Protein AF-A0A955WV23-F1 (afdb_monomer)

Mean predicted aligned error: 14.33 Å

Secondary structure (DSSP, 8-state):
-EEEEE----TTT-HHHHHTHHHH--EEEEEEEEE-TTT--EEEEEEEEB--SSS-S--HHHHHHH---HHHHHHHPBPHHHHHHHHHHHH--GGG--EEESSHHHHHHHHHHHHHTTPPPP-PPEEEHHHHHHHHHHHHHS------HHHHHHHTTPPPPSSTT-HHHHHHHHHHHHHHHS-GGG--HHHHHHHHHHHTT---HHHHHHHTTS-THHHHHHHHHHHHHHHTT--B--TTS---B--HHHHHHHHTTT-----

Foldseek 3Di:
DKFFQWAADDCVQPVVCNVVVLPQIDTQKIWDFDADPPQLDTDDIDIAGAQDDSCRDGDPVSCVQQVQDSVNCVVGHDHPVVSLVVVDVVVDQLVVDADEDQACSRLVNSQVVCVVVVHDRRPHDYHHLQVLLQVLCCVPPVDHDNDDLCVSCVSVVHDQFPGHNHTNRSNVSSSVSCSVSLPCVSHDPVSVVVVVVVVVPDDDPVVVVVVVVDDPPVVVVVVVVVVVVVVVVQFDADDDDDDTDGDPVRVVVVVVVPDDDDD

Radius of gyration: 24.29 Å; Cα contacts (8 Å, |Δi|>4): 330; chains: 1; bounding box: 73×39×58 Å

Solvent-accessible surface area (backbone atoms only — not comparable to full-atom values): 15307 Å² total; per-residue (Å²): 56,37,28,60,35,50,54,43,58,46,59,91,83,36,49,72,56,30,76,39,40,92,78,69,45,37,62,36,27,43,5,30,38,43,55,41,91,87,77,66,43,82,74,49,77,46,76,43,45,19,36,43,78,93,63,65,71,68,40,71,60,33,28,67,59,38,67,54,43,65,69,53,35,71,74,64,25,38,52,55,72,56,51,50,52,52,50,47,64,67,72,45,68,46,91,79,47,70,44,32,23,58,50,68,58,51,61,52,54,52,39,50,56,32,48,76,71,71,43,80,61,72,76,46,57,85,39,46,46,45,59,52,44,32,52,43,42,26,70,78,67,71,48,82,60,90,61,54,72,70,54,45,33,53,75,69,73,41,80,81,51,96,44,68,58,30,24,47,40,44,20,52,43,48,50,59,51,43,64,67,49,65,35,73,97,71,35,52,79,68,52,48,50,52,55,54,54,64,66,69,68,69,77,63,78,75,55,55,65,65,53,70,76,69,59,77,66,62,59,60,52,56,58,51,56,57,52,52,58,60,72,65,68,52,69,61,81,67,94,89,63,97,58,88,53,71,48,74,69,51,49,54,55,32,59,78,66,75,59,90,78,85,132

Nearest PDB structures (foldseek):
  2xri-assembly1_A  TM=7.956E-01  e=1.418E-10  Homo sapiens
  4qoz-assembly1_B  TM=8.201E-01  e=2.970E-09  Homo sapiens
  4qoz-assembly2_E  TM=8.107E-01  e=2.077E-09  Homo sapiens
  1zbh-assembly1_D  TM=8.025E-01  e=3.770E-09  Homo sapiens
  1zbh-assembly1_C  TM=7.985E-01  e=8.689E-09  Homo sapiens

Sequence (263 aa):
MCDLEATCWRADEHPELAARQRDEAEIIEIGAVRLDPHTLTEVDRFERLVRPVRHPTLSAFCTQLTGISQALVDAEGVPFAQAYAELMAWMGPTQAVDLAAWGIFDHRQLERQAAELGAEAPGWTPHNIKVHCSDWLRWTTGKSARFGQAQALQALGLPPGERPHRALSDALDVVRVLRIVWDPARASAQGQAVLRRCAALDPEPVNRARMAEVDDKARGWFERAVKELRRCRAVQVSTGKAHVRLNDRGRAALALMDLELDR

pLDDT: mean 73.38, std 23.83, range [31.27, 98.75]

Structure (mmCIF, N/CA/C/O backbone):
data_AF-A0A955WV23-F1
#
_entry.id   AF-A0A955WV23-F1
#
loop_
_atom_site.group_PDB
_atom_site.id
_atom_site.type_symbol
_atom_site.label_atom_id
_atom_site.label_alt_id
_atom_site.label_comp_id
_atom_site.label_asym_id
_atom_site.label_entity_id
_atom_site.label_seq_id
_atom_site.pdbx_PDB_ins_code
_atom_site.Cartn_x
_atom_site.Cartn_y
_atom_site.Cartn_z
_atom_site.occupancy
_atom_site.B_iso_or_equiv
_atom_site.auth_seq_id
_atom_site.auth_comp_id
_atom_site.auth_asym_id
_atom_site.auth_atom_id
_atom_site.pdbx_PDB_model_num
ATOM 1 N N . MET A 1 1 ? 2.099 -2.941 -7.943 1.00 90.75 1 MET A N 1
ATOM 2 C CA . MET A 1 1 ? 2.251 -1.876 -6.927 1.00 90.75 1 MET A CA 1
ATOM 3 C C . MET A 1 1 ? 1.021 -1.907 -6.047 1.00 90.75 1 MET A C 1
ATOM 5 O O . MET A 1 1 ? -0.063 -1.993 -6.603 1.00 90.75 1 MET A O 1
ATOM 9 N N . CYS A 1 2 ? 1.181 -1.886 -4.734 1.00 94.25 2 CYS A N 1
ATOM 10 C CA . CYS A 1 2 ? 0.111 -1.919 -3.752 1.00 94.25 2 CYS A CA 1
ATOM 11 C C . CYS A 1 2 ? 0.420 -0.897 -2.664 1.00 94.25 2 CYS A C 1
ATOM 13 O O . CYS A 1 2 ? 1.581 -0.720 -2.295 1.00 94.25 2 CYS A O 1
ATOM 15 N N . ASP A 1 3 ? -0.629 -0.280 -2.159 1.00 97.19 3 ASP A N 1
ATOM 16 C CA . ASP A 1 3 ? -0.617 0.604 -1.009 1.00 97.19 3 ASP A CA 1
ATOM 17 C C . ASP A 1 3 ? -1.897 0.340 -0.208 1.00 97.19 3 ASP A C 1
ATOM 19 O O . ASP A 1 3 ? -2.904 -0.109 -0.776 1.00 97.19 3 ASP A O 1
ATOM 23 N N . LEU A 1 4 ? -1.836 0.513 1.107 1.00 97.56 4 LEU A N 1
ATOM 24 C CA . LEU A 1 4 ? -2.948 0.245 2.007 1.00 97.56 4 LEU A CA 1
ATOM 25 C C . LEU A 1 4 ? -3.190 1.448 2.904 1.00 97.56 4 LEU A C 1
ATOM 27 O O . LEU A 1 4 ? -2.276 1.913 3.583 1.00 97.56 4 LEU A O 1
ATOM 31 N N . GLU A 1 5 ? -4.458 1.818 3.047 1.00 98.19 5 GLU A N 1
ATOM 32 C CA . GLU A 1 5 ? -4.872 2.606 4.202 1.00 98.19 5 GLU A CA 1
ATOM 33 C C . GLU A 1 5 ? -5.357 1.675 5.305 1.00 98.19 5 GLU A C 1
ATOM 35 O O . GLU A 1 5 ? -5.999 0.647 5.059 1.00 98.19 5 GLU A O 1
ATOM 40 N N . ALA A 1 6 ? -5.062 2.045 6.548 1.00 98.19 6 ALA A N 1
ATOM 41 C CA . ALA A 1 6 ? -5.456 1.285 7.723 1.00 98.19 6 ALA A CA 1
ATOM 42 C C . ALA A 1 6 ? -5.995 2.201 8.826 1.00 98.19 6 ALA A C 1
ATOM 44 O O . ALA A 1 6 ? -5.648 3.384 8.894 1.00 98.19 6 ALA A O 1
ATOM 45 N N . THR A 1 7 ? -6.808 1.644 9.727 1.00 98.31 7 THR A N 1
ATOM 46 C CA . THR A 1 7 ? -7.221 2.343 10.945 1.00 98.31 7 THR A CA 1
ATOM 47 C C . THR A 1 7 ? -5.989 2.852 11.682 1.00 98.31 7 THR A C 1
ATOM 49 O O . THR A 1 7 ? -4.997 2.136 11.853 1.00 98.31 7 THR A O 1
ATOM 52 N N . CYS A 1 8 ? -6.024 4.114 12.103 1.00 97.75 8 CYS A N 1
ATOM 53 C CA . CYS A 1 8 ? -4.893 4.730 12.776 1.00 97.75 8 CYS A CA 1
ATOM 54 C C . CYS A 1 8 ? -5.306 5.710 13.863 1.00 97.75 8 CYS A C 1
ATOM 56 O O . CYS A 1 8 ? -6.413 6.247 13.868 1.00 97.75 8 CYS A O 1
ATOM 58 N N . TRP A 1 9 ? -4.408 5.919 14.817 1.00 98.06 9 TRP A N 1
ATOM 59 C CA . TRP A 1 9 ? -4.658 6.706 16.012 1.00 98.06 9 TRP A CA 1
ATOM 60 C C . TRP A 1 9 ? -3.443 7.555 16.350 1.00 98.06 9 TRP A C 1
ATOM 62 O O . TRP A 1 9 ? -2.298 7.119 16.211 1.00 98.06 9 TRP A O 1
ATOM 72 N N . ARG A 1 10 ? -3.688 8.762 16.860 1.00 96.12 10 ARG A N 1
ATOM 73 C CA . ARG A 1 10 ? -2.639 9.568 17.483 1.00 96.12 10 ARG A CA 1
ATOM 74 C C . ARG A 1 10 ? -2.630 9.384 18.989 1.00 96.12 10 ARG A C 1
ATOM 76 O O . ARG A 1 10 ? -3.669 9.161 19.604 1.00 96.12 10 ARG A O 1
ATOM 83 N N . ALA A 1 11 ? -1.450 9.528 19.584 1.00 96.06 11 ALA A N 1
ATOM 84 C CA . ALA A 1 11 ? -1.255 9.343 21.018 1.00 96.06 11 ALA A CA 1
ATOM 85 C C . ALA A 1 11 ? -2.003 10.374 21.882 1.00 96.06 11 ALA A C 1
ATOM 87 O O . ALA A 1 11 ? -2.337 10.070 23.021 1.00 96.06 11 ALA A O 1
ATOM 88 N N . ASP A 1 12 ? -2.269 11.570 21.353 1.00 95.31 12 ASP A N 1
ATOM 89 C CA . ASP A 1 12 ? -3.048 12.612 22.027 1.00 95.31 12 ASP A CA 1
ATOM 90 C C . ASP A 1 12 ? -4.566 12.375 21.972 1.00 95.31 12 ASP A C 1
ATOM 92 O O . ASP A 1 12 ? -5.279 12.881 22.834 1.00 95.31 12 ASP A O 1
ATOM 96 N N . GLU A 1 13 ? -5.058 11.580 2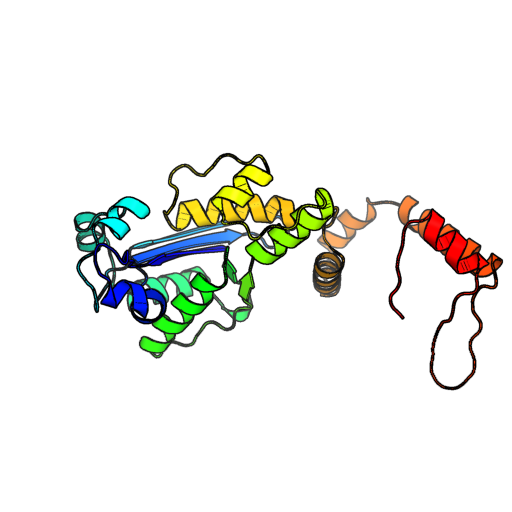1.017 1.00 91.69 13 GLU A N 1
ATOM 97 C CA . GLU A 1 13 ? -6.477 11.202 20.910 1.00 91.69 13 GLU A CA 1
ATOM 98 C C . GLU A 1 13 ? -6.761 9.848 21.584 1.00 91.69 13 GLU A C 1
ATOM 100 O O . GLU A 1 13 ? -7.719 9.708 22.342 1.00 91.69 13 GLU A O 1
ATOM 105 N N . HIS A 1 14 ? -5.914 8.845 21.327 1.00 95.06 14 HIS A N 1
ATOM 106 C CA . HIS A 1 14 ? -6.080 7.465 21.790 1.00 95.06 14 HIS A CA 1
ATOM 107 C C . HIS A 1 14 ? -4.717 6.837 22.153 1.00 95.06 14 HIS A C 1
ATOM 109 O O . HIS A 1 14 ? -4.152 6.077 21.360 1.00 95.06 14 HIS A O 1
ATOM 115 N N . PRO A 1 15 ? -4.161 7.118 23.347 1.00 95.38 15 PRO A N 1
ATOM 116 C CA . PRO A 1 15 ? -2.795 6.726 23.713 1.00 95.38 15 PRO A CA 1
ATOM 117 C C . PRO A 1 15 ? -2.554 5.211 23.701 1.00 95.38 15 PRO A C 1
ATOM 119 O O . PRO A 1 15 ? -1.511 4.760 23.227 1.00 95.38 15 PRO A O 1
ATOM 122 N N . GLU A 1 16 ? -3.514 4.414 24.176 1.00 96.06 16 GLU A N 1
ATOM 123 C CA . GLU A 1 16 ? -3.375 2.952 24.249 1.00 96.06 16 GLU A CA 1
ATOM 124 C C . GLU A 1 16 ? -3.360 2.295 22.861 1.00 96.06 16 GLU A C 1
ATOM 126 O O . GLU A 1 16 ? -2.509 1.448 22.582 1.00 96.06 16 GLU A O 1
ATOM 131 N N . LEU A 1 17 ? -4.258 2.723 21.966 1.00 95.75 17 LEU A N 1
ATOM 132 C CA . LEU A 1 17 ? -4.321 2.218 20.592 1.00 95.75 17 LEU A CA 1
ATOM 133 C C . LEU A 1 17 ? -3.131 2.707 19.764 1.00 95.75 17 LEU A C 1
ATOM 135 O O . LEU A 1 17 ? -2.525 1.918 19.044 1.00 95.75 17 LEU A O 1
ATOM 139 N N . ALA A 1 18 ? -2.721 3.969 19.924 1.00 95.50 18 ALA A N 1
ATOM 140 C CA . ALA A 1 18 ? -1.543 4.508 19.247 1.00 95.50 18 ALA A CA 1
ATOM 141 C C . ALA A 1 18 ? -0.253 3.760 19.639 1.00 95.50 18 ALA A C 1
ATOM 143 O O . ALA A 1 18 ? 0.593 3.491 18.784 1.00 95.50 18 ALA A O 1
ATOM 144 N N . ALA A 1 19 ? -0.109 3.355 20.907 1.00 96.38 19 ALA A N 1
ATOM 145 C CA . ALA A 1 19 ? 1.031 2.557 21.366 1.00 96.38 19 ALA A CA 1
ATOM 146 C C . ALA A 1 19 ? 1.074 1.147 20.745 1.00 96.38 19 ALA A C 1
ATOM 148 O O . ALA A 1 19 ? 2.153 0.570 20.597 1.00 96.38 19 ALA A O 1
ATOM 149 N N . ARG A 1 20 ? -0.086 0.606 20.352 1.00 95.12 20 ARG A N 1
ATOM 150 C CA . ARG A 1 20 ? -0.256 -0.736 19.769 1.00 95.12 20 ARG A CA 1
ATOM 151 C C . ARG A 1 20 ? -0.689 -0.689 18.300 1.00 95.12 20 ARG A C 1
ATOM 153 O O . ARG A 1 20 ? -1.156 -1.685 17.759 1.00 95.12 20 ARG A O 1
ATOM 160 N N . GLN A 1 21 ? -0.468 0.444 17.629 1.00 94.00 21 GLN A N 1
ATOM 161 C CA . GLN A 1 21 ? -0.922 0.729 16.263 1.00 94.00 21 GLN A CA 1
ATOM 162 C C . GLN A 1 21 ? -0.591 -0.393 15.271 1.00 94.00 21 GLN A C 1
ATOM 164 O O . GLN A 1 21 ? -1.405 -0.726 14.418 1.00 94.00 21 GLN A O 1
ATOM 169 N N . ARG A 1 22 ? 0.604 -0.988 15.372 1.00 89.75 22 ARG A N 1
ATOM 170 C CA . ARG A 1 22 ? 1.042 -2.059 14.463 1.00 89.75 22 ARG A CA 1
ATOM 171 C C . ARG A 1 22 ? 0.294 -3.371 14.645 1.00 89.75 22 ARG A C 1
ATOM 173 O O . ARG A 1 22 ? 0.280 -4.155 13.707 1.00 89.75 22 ARG A O 1
ATOM 180 N N . ASP A 1 23 ? -0.276 -3.611 15.815 1.00 92.38 23 ASP A N 1
ATOM 181 C CA . ASP A 1 23 ? -0.994 -4.845 16.126 1.00 92.38 23 ASP A CA 1
ATOM 182 C C . ASP A 1 23 ? -2.504 -4.638 15.953 1.00 92.38 23 ASP A C 1
ATOM 184 O O . ASP A 1 23 ? -3.209 -5.529 15.489 1.00 92.38 23 ASP A O 1
ATOM 188 N N . GLU A 1 24 ? -2.988 -3.433 16.267 1.00 95.75 24 GLU A N 1
ATOM 189 C CA . GLU A 1 24 ? -4.413 -3.096 16.273 1.00 95.75 24 GLU A CA 1
ATOM 190 C C . GLU A 1 24 ? -4.949 -2.633 14.911 1.00 95.75 24 GLU A C 1
ATOM 192 O O . GLU A 1 24 ? -6.138 -2.811 14.647 1.00 95.75 24 GLU A O 1
ATOM 197 N N . ALA A 1 25 ? -4.101 -2.083 14.031 1.00 97.12 25 ALA A N 1
ATOM 198 C CA . ALA A 1 25 ? -4.528 -1.554 12.732 1.00 97.12 25 ALA A CA 1
ATOM 199 C C . ALA A 1 25 ? -5.318 -2.578 11.900 1.00 97.12 25 ALA A C 1
ATOM 201 O O . ALA A 1 25 ? -4.946 -3.746 11.806 1.00 97.12 25 ALA A O 1
ATOM 202 N N . GLU A 1 26 ? -6.367 -2.137 11.226 1.00 97.94 26 GLU A N 1
ATOM 203 C CA . GLU A 1 26 ? -7.119 -2.921 10.247 1.00 97.94 26 GLU A CA 1
ATOM 204 C C . GLU A 1 26 ? -7.084 -2.186 8.913 1.00 97.94 26 GLU A C 1
ATOM 206 O O . GLU A 1 26 ? -7.275 -0.977 8.889 1.00 97.94 26 GLU A O 1
ATOM 211 N N . ILE A 1 27 ? -6.841 -2.895 7.812 1.00 98.31 27 ILE A N 1
ATOM 212 C CA . ILE A 1 27 ? -6.951 -2.353 6.455 1.00 98.31 27 ILE A CA 1
ATOM 213 C C . ILE A 1 27 ? -8.363 -1.801 6.270 1.00 98.31 27 ILE A C 1
ATOM 215 O O . ILE A 1 27 ? -9.338 -2.502 6.546 1.00 98.31 27 ILE A O 1
ATOM 219 N N . ILE A 1 28 ? -8.444 -0.561 5.789 1.00 98.69 28 ILE A N 1
ATOM 220 C CA . ILE A 1 28 ? -9.688 0.139 5.447 1.00 98.69 28 ILE A CA 1
ATOM 221 C C . ILE A 1 28 ? -9.756 0.533 3.969 1.00 98.69 28 ILE A C 1
ATOM 223 O O . ILE A 1 28 ? -10.838 0.817 3.463 1.00 98.69 28 ILE A O 1
ATOM 227 N N . GLU A 1 29 ? -8.634 0.493 3.252 1.00 98.75 29 GLU A N 1
ATOM 228 C CA . GLU A 1 29 ? -8.589 0.639 1.799 1.00 98.75 29 GLU A CA 1
ATOM 229 C C . GLU A 1 29 ? -7.430 -0.177 1.223 1.00 98.75 29 GLU A C 1
ATOM 231 O O . GLU A 1 29 ? -6.332 -0.194 1.776 1.00 98.75 29 GLU A O 1
ATOM 236 N N . ILE A 1 30 ? -7.676 -0.848 0.101 1.00 98.38 30 ILE A N 1
ATOM 237 C CA . ILE A 1 30 ? -6.661 -1.520 -0.707 1.00 98.38 30 ILE A CA 1
ATOM 238 C C . ILE A 1 30 ? -6.607 -0.806 -2.047 1.00 98.38 30 ILE A C 1
ATOM 240 O O . ILE A 1 30 ? -7.600 -0.806 -2.774 1.00 98.38 30 ILE A O 1
ATOM 244 N N . GLY A 1 31 ? -5.447 -0.256 -2.392 1.00 98.06 31 GLY A N 1
ATOM 245 C CA . GLY A 1 31 ? -5.177 0.333 -3.695 1.00 98.06 31 GLY A CA 1
ATOM 246 C C . GLY A 1 31 ? -4.041 -0.405 -4.380 1.00 98.06 31 GLY A C 1
ATOM 247 O O . GLY A 1 31 ? -2.951 -0.539 -3.829 1.00 98.06 31 GLY A O 1
ATOM 248 N N . ALA A 1 32 ? -4.271 -0.888 -5.596 1.00 96.38 32 ALA A N 1
ATOM 249 C CA . ALA A 1 32 ? -3.242 -1.578 -6.355 1.00 96.38 32 ALA A CA 1
ATOM 250 C C . ALA A 1 32 ? -3.267 -1.227 -7.841 1.00 96.38 32 ALA A C 1
ATOM 252 O O . ALA A 1 32 ? -4.303 -0.975 -8.452 1.00 96.38 32 ALA A O 1
ATOM 253 N N . VAL A 1 33 ? -2.077 -1.237 -8.432 1.00 95.69 33 VAL A N 1
ATOM 254 C CA . VAL A 1 33 ? -1.833 -0.957 -9.844 1.00 95.69 33 VAL A CA 1
ATOM 255 C C . VAL A 1 33 ? -1.020 -2.103 -10.425 1.00 95.69 33 VAL A C 1
ATOM 257 O O . VAL A 1 33 ? 0.080 -2.415 -9.940 1.00 95.69 33 VAL A O 1
ATOM 260 N N . ARG A 1 34 ? -1.559 -2.730 -11.471 1.00 92.19 34 ARG A N 1
ATOM 261 C CA . ARG A 1 34 ? -0.855 -3.732 -12.266 1.00 92.19 34 ARG A CA 1
ATOM 262 C C . ARG A 1 34 ? -0.008 -3.017 -13.293 1.00 92.19 34 ARG A C 1
ATOM 264 O O . ARG A 1 34 ? -0.500 -2.169 -14.036 1.00 92.19 34 ARG A O 1
ATOM 271 N N . LEU A 1 35 ? 1.258 -3.397 -13.341 1.00 84.75 35 LEU A N 1
ATOM 272 C CA . LEU A 1 35 ? 2.213 -2.863 -14.292 1.00 84.75 35 LEU A CA 1
ATOM 273 C C . LEU A 1 35 ? 2.680 -3.967 -15.226 1.00 84.75 35 LEU A C 1
ATOM 275 O O . LEU A 1 35 ? 2.869 -5.103 -14.795 1.00 84.75 35 LEU A O 1
ATOM 279 N N . ASP A 1 36 ? 2.917 -3.609 -16.480 1.00 80.6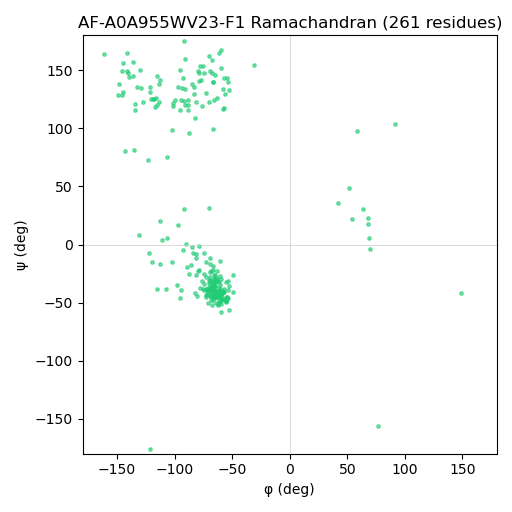9 36 ASP A N 1
ATOM 280 C CA . ASP A 1 36 ? 3.732 -4.427 -17.363 1.00 80.69 36 ASP A CA 1
ATOM 281 C C . ASP A 1 36 ? 5.175 -4.432 -16.815 1.00 80.69 36 ASP A C 1
ATOM 283 O O . ASP A 1 36 ? 5.755 -3.360 -16.608 1.00 80.69 36 ASP A O 1
ATOM 287 N N . PRO A 1 37 ? 5.772 -5.602 -16.540 1.00 71.62 37 PRO A N 1
ATOM 288 C CA . PRO A 1 37 ? 7.045 -5.687 -15.824 1.00 71.62 37 PRO A CA 1
ATOM 289 C C . PRO A 1 37 ? 8.242 -5.163 -16.632 1.00 71.62 37 PRO A C 1
ATOM 291 O O . PRO A 1 37 ? 9.294 -4.884 -16.056 1.00 71.62 37 PRO A O 1
ATOM 294 N N . HIS A 1 38 ? 8.107 -5.015 -17.954 1.00 68.88 38 HIS A N 1
ATOM 295 C CA . HIS A 1 38 ? 9.187 -4.561 -18.832 1.00 68.88 38 HIS A CA 1
ATOM 296 C C . HIS A 1 38 ? 9.139 -3.056 -19.085 1.00 68.88 38 HIS A C 1
ATOM 298 O O . HIS A 1 38 ? 10.172 -2.393 -19.141 1.00 68.88 38 HIS A O 1
ATOM 304 N N . THR A 1 39 ? 7.938 -2.515 -19.251 1.00 71.69 39 THR A N 1
ATOM 305 C CA . THR A 1 39 ? 7.701 -1.117 -19.621 1.00 71.69 39 THR A CA 1
ATOM 306 C C . THR A 1 39 ? 7.278 -0.259 -18.434 1.00 71.69 39 THR A C 1
ATOM 308 O O . THR A 1 39 ? 7.294 0.968 -18.530 1.00 71.69 39 THR A O 1
ATOM 311 N N . LEU A 1 40 ? 6.871 -0.886 -17.323 1.00 76.50 40 LEU A N 1
ATOM 312 C CA . LEU A 1 40 ? 6.235 -0.247 -16.168 1.00 76.50 40 LEU A CA 1
ATOM 313 C C . LEU A 1 40 ? 5.006 0.589 -16.548 1.00 76.50 40 LEU A C 1
ATOM 315 O O . LEU A 1 40 ? 4.617 1.516 -15.824 1.00 76.50 40 LEU A O 1
ATOM 319 N N . THR A 1 41 ? 4.400 0.294 -17.697 1.00 81.56 41 THR A N 1
ATOM 320 C CA . THR A 1 41 ? 3.133 0.892 -18.105 1.00 81.56 41 THR A CA 1
ATOM 321 C C . THR A 1 41 ? 2.007 0.280 -17.292 1.00 81.56 41 THR A C 1
ATOM 323 O O . THR A 1 41 ? 2.086 -0.861 -16.843 1.00 81.56 41 THR A O 1
ATOM 326 N N . GLU A 1 42 ? 0.991 1.085 -17.024 1.00 90.56 42 GLU A N 1
ATOM 327 C CA . GLU A 1 42 ? -0.180 0.623 -16.296 1.00 90.56 42 GLU A CA 1
ATOM 328 C C . GLU A 1 42 ? -1.025 -0.280 -17.194 1.00 90.56 42 GLU A C 1
ATOM 330 O O . GLU A 1 42 ? -1.326 0.089 -18.328 1.00 90.56 42 GLU A O 1
ATOM 335 N N . VAL A 1 43 ? -1.393 -1.446 -16.670 1.00 91.88 43 VAL A N 1
ATOM 336 C CA . VAL A 1 43 ? -2.235 -2.433 -17.358 1.00 91.88 43 VAL A CA 1
ATOM 337 C C . VAL A 1 43 ? -3.632 -2.463 -16.757 1.00 91.88 43 VAL A C 1
ATOM 339 O O . VAL A 1 43 ? -4.604 -2.628 -17.486 1.00 91.88 43 VAL A O 1
ATOM 342 N N . ASP A 1 44 ? -3.730 -2.336 -15.432 1.00 95.00 44 ASP A N 1
ATOM 343 C CA . ASP A 1 44 ? -5.002 -2.421 -14.720 1.00 95.00 44 ASP A CA 1
ATOM 344 C C . ASP A 1 44 ? -4.906 -1.800 -13.316 1.00 95.00 44 ASP A C 1
ATOM 346 O O . ASP A 1 44 ? -3.804 -1.618 -12.781 1.00 95.00 44 ASP A O 1
ATOM 350 N N . ARG A 1 45 ? -6.055 -1.519 -12.695 1.00 97.38 45 ARG A N 1
ATOM 351 C CA . ARG A 1 45 ? -6.172 -0.973 -11.335 1.00 97.38 45 ARG A CA 1
ATOM 352 C C . ARG A 1 45 ? -7.152 -1.780 -10.496 1.00 97.38 45 ARG A C 1
ATOM 354 O O . ARG A 1 45 ? -8.147 -2.296 -10.992 1.00 97.38 45 ARG A O 1
ATOM 361 N N . PHE A 1 46 ? -6.895 -1.810 -9.198 1.00 97.62 46 PHE A N 1
ATOM 362 C CA . PHE A 1 46 ? -7.774 -2.387 -8.196 1.00 97.62 46 PHE A CA 1
ATOM 363 C C . PHE A 1 46 ? -7.918 -1.418 -7.029 1.00 97.62 46 PHE A C 1
ATOM 365 O O . PHE A 1 46 ? -6.932 -0.857 -6.553 1.00 97.62 46 PHE A O 1
ATOM 372 N N . GLU A 1 47 ? -9.149 -1.236 -6.566 1.00 98.12 47 GLU A N 1
ATOM 373 C CA . GLU A 1 47 ? -9.458 -0.395 -5.416 1.00 98.12 47 GLU A CA 1
ATOM 374 C C . GLU A 1 47 ? -10.635 -0.990 -4.652 1.00 98.12 47 GLU A C 1
ATOM 376 O O . GLU A 1 47 ? -11.676 -1.298 -5.247 1.00 98.12 47 GLU A O 1
ATOM 381 N N . ARG A 1 48 ? -10.475 -1.166 -3.339 1.00 98.62 48 ARG A N 1
ATOM 382 C CA . ARG A 1 48 ? -11.548 -1.617 -2.449 1.00 98.62 48 ARG A CA 1
ATOM 383 C C . ARG A 1 48 ? -11.466 -0.967 -1.084 1.00 98.62 48 ARG A C 1
ATOM 385 O O . ARG A 1 48 ? -10.426 -1.030 -0.438 1.00 98.62 48 ARG A O 1
ATOM 392 N N . LEU A 1 49 ? -12.598 -0.442 -0.623 1.00 98.69 49 LEU A N 1
ATOM 393 C CA . LEU A 1 49 ? -12.794 -0.080 0.774 1.00 98.69 49 LEU A CA 1
ATOM 394 C C . LEU A 1 49 ? -13.095 -1.325 1.600 1.00 98.69 49 LEU A C 1
ATOM 396 O O . LEU A 1 49 ? -13.829 -2.222 1.177 1.00 98.69 49 LEU A O 1
ATOM 400 N N . VAL A 1 50 ? -12.537 -1.355 2.801 1.00 98.75 50 VAL A N 1
ATOM 401 C CA . VAL A 1 50 ? -12.667 -2.458 3.744 1.00 98.75 50 VAL A CA 1
ATOM 402 C C . VAL A 1 50 ? -13.284 -1.932 5.029 1.00 98.75 50 VAL A C 1
ATOM 404 O O . VAL A 1 50 ? -12.858 -0.917 5.572 1.00 98.75 50 VAL A O 1
ATOM 407 N N . ARG A 1 51 ? -14.303 -2.630 5.524 1.00 98.38 51 ARG A N 1
ATOM 408 C CA . ARG A 1 51 ? -14.957 -2.281 6.784 1.00 98.38 51 ARG A CA 1
ATOM 409 C C . ARG A 1 51 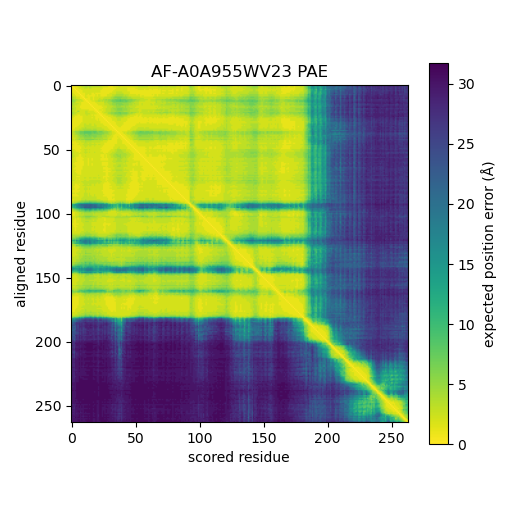? -14.246 -2.972 7.957 1.00 98.38 51 ARG A C 1
ATOM 411 O O . ARG A 1 51 ? -14.266 -4.208 8.002 1.00 98.38 51 ARG A O 1
ATOM 418 N N . PRO A 1 52 ? -13.634 -2.217 8.892 1.00 97.88 52 PRO A N 1
ATOM 419 C CA . PRO A 1 52 ? -12.954 -2.791 10.050 1.00 97.88 52 PRO A CA 1
ATOM 420 C C . PRO A 1 52 ? -13.964 -3.416 11.021 1.00 97.88 52 PRO A C 1
ATOM 422 O O . PRO A 1 52 ? -15.114 -2.980 11.111 1.00 97.88 52 PRO A O 1
ATOM 425 N N . VAL A 1 53 ? -13.546 -4.462 11.738 1.00 97.06 53 VAL A N 1
ATOM 426 C CA . VAL A 1 53 ? -14.416 -5.239 12.638 1.00 97.06 53 VAL A CA 1
ATOM 427 C C . VAL A 1 53 ? -13.985 -5.103 14.094 1.00 97.06 53 VAL A C 1
ATOM 429 O O . VAL A 1 53 ? -14.851 -5.028 14.965 1.00 97.06 53 VAL A O 1
ATOM 432 N N . ARG A 1 54 ? -12.677 -5.057 14.384 1.00 95.88 54 ARG A N 1
ATOM 433 C CA . ARG A 1 54 ? -12.183 -4.870 15.760 1.00 95.88 54 ARG A CA 1
ATOM 434 C C . ARG A 1 54 ? -12.394 -3.436 16.228 1.00 95.88 54 ARG A C 1
ATOM 436 O O . ARG A 1 54 ? -12.866 -3.225 17.341 1.00 95.88 54 ARG A O 1
ATOM 443 N N . HIS A 1 55 ? -12.097 -2.476 15.359 1.00 96.94 55 HIS A N 1
ATOM 444 C CA . HIS A 1 55 ? -12.237 -1.043 15.603 1.00 96.94 55 HIS A CA 1
ATOM 445 C C . HIS A 1 55 ? -13.147 -0.422 14.535 1.00 96.94 55 HIS A C 1
ATOM 447 O O . HIS A 1 55 ? -12.663 0.274 13.642 1.00 96.94 55 HIS A O 1
ATOM 453 N N . PRO A 1 56 ? -14.470 -0.682 14.592 1.00 97.50 56 PRO A N 1
ATOM 454 C CA . PRO A 1 56 ? -15.408 -0.293 13.534 1.00 97.50 56 PRO A CA 1
ATOM 455 C C . PRO A 1 56 ? -15.575 1.227 13.388 1.00 97.50 56 PRO A C 1
ATOM 457 O O . PRO A 1 56 ? -15.980 1.702 12.329 1.00 97.50 56 PRO A O 1
ATOM 460 N N . THR A 1 57 ? -15.259 1.988 14.440 1.00 98.06 57 THR A N 1
ATOM 461 C CA . THR A 1 57 ? -15.310 3.453 14.432 1.00 98.06 57 THR A CA 1
ATOM 462 C C . THR A 1 57 ? -13.930 4.024 14.124 1.00 98.06 57 THR A C 1
ATOM 464 O O . THR A 1 57 ? -13.002 3.884 14.926 1.00 98.06 57 THR A O 1
ATOM 467 N N . LEU A 1 58 ? -13.800 4.709 12.988 1.00 98.38 58 LEU A N 1
ATOM 468 C CA . LEU A 1 58 ? -12.578 5.408 12.603 1.00 98.38 58 LEU A CA 1
ATOM 469 C C . LEU A 1 58 ? -12.310 6.582 13.551 1.00 98.38 58 LEU A C 1
ATOM 471 O O . LEU A 1 58 ? -13.220 7.324 13.926 1.00 98.38 58 LEU A O 1
ATOM 475 N N . SER A 1 59 ? -11.042 6.785 13.915 1.00 98.31 59 SER A N 1
ATOM 476 C CA . SER A 1 59 ? -10.647 7.967 14.685 1.00 98.31 59 SER A CA 1
ATOM 477 C C . SER A 1 59 ? -10.794 9.245 13.848 1.00 98.31 59 SER A C 1
ATOM 479 O O . SER A 1 59 ? -10.780 9.215 12.607 1.00 98.31 59 SER A O 1
ATOM 481 N N . ALA A 1 60 ? -10.887 10.390 14.529 1.00 97.81 60 ALA A N 1
ATOM 482 C CA . ALA A 1 60 ? -10.900 11.690 13.866 1.00 97.81 60 ALA A CA 1
ATOM 483 C C . ALA A 1 60 ? -9.614 11.897 13.056 1.00 97.81 60 ALA A C 1
ATOM 485 O O . ALA A 1 60 ? -9.684 12.296 11.892 1.00 97.81 60 ALA A O 1
ATOM 486 N N . PHE A 1 61 ? -8.460 11.546 13.631 1.00 97.81 61 PHE A N 1
ATOM 487 C CA . PHE A 1 61 ? -7.190 11.559 12.919 1.00 97.81 61 PHE A CA 1
ATOM 488 C C . PHE A 1 61 ? -7.199 10.713 11.641 1.00 97.81 61 PHE A C 1
ATOM 490 O O . PHE A 1 61 ? -6.796 11.207 10.592 1.00 97.81 61 PHE A O 1
ATOM 497 N N . CYS A 1 62 ? -7.668 9.465 11.702 1.00 97.94 62 CYS A N 1
ATOM 498 C CA . CYS A 1 62 ? -7.685 8.558 10.552 1.00 97.94 62 CYS A CA 1
ATOM 499 C C . CYS A 1 62 ? -8.538 9.116 9.409 1.00 97.94 62 CYS A C 1
ATOM 501 O O . CYS A 1 62 ? -8.093 9.159 8.262 1.00 97.94 62 CYS A O 1
ATOM 503 N N . THR A 1 63 ? -9.722 9.633 9.746 1.00 97.88 63 THR A N 1
ATOM 504 C CA . THR A 1 63 ? -10.625 10.265 8.776 1.00 97.88 63 THR A CA 1
ATOM 505 C C . THR A 1 63 ? -9.995 11.510 8.146 1.00 97.88 63 THR A C 1
ATOM 507 O O . THR A 1 63 ? -10.102 11.716 6.940 1.00 97.88 63 THR A O 1
ATOM 510 N N . GLN A 1 64 ? -9.325 12.351 8.941 1.00 97.19 64 GLN A N 1
ATOM 511 C CA . GLN A 1 64 ? -8.660 13.563 8.447 1.00 97.19 64 GLN A CA 1
ATOM 512 C C . GLN A 1 64 ? -7.443 13.252 7.577 1.00 97.19 64 GLN A C 1
ATOM 514 O O . GLN A 1 64 ? -7.214 13.945 6.589 1.00 97.19 64 GLN A O 1
ATOM 519 N N . LEU A 1 65 ? -6.663 12.238 7.958 1.00 96.00 65 LEU A N 1
ATOM 520 C CA . LEU A 1 65 ? -5.458 11.841 7.247 1.00 96.00 65 LEU A CA 1
ATOM 521 C C . LEU A 1 65 ? -5.805 11.269 5.874 1.00 96.00 65 LEU A C 1
ATOM 523 O O . LEU A 1 65 ? -5.261 11.736 4.884 1.00 96.00 65 LEU A O 1
ATOM 527 N N . THR A 1 66 ? -6.715 10.294 5.835 1.00 96.94 66 THR A N 1
ATOM 528 C CA . THR A 1 66 ? -7.035 9.513 4.627 1.00 96.94 66 THR A CA 1
ATOM 529 C C . THR A 1 66 ? -8.142 10.134 3.773 1.00 96.94 66 THR A C 1
ATOM 531 O O . THR A 1 66 ? -8.338 9.790 2.611 1.00 96.94 66 THR A O 1
ATOM 534 N N . GLY A 1 67 ? -8.949 11.029 4.349 1.00 97.31 67 GLY A N 1
ATOM 535 C CA . GLY A 1 67 ? -10.180 11.514 3.722 1.00 97.31 67 GLY A CA 1
ATOM 536 C C . GLY A 1 67 ? -11.288 10.455 3.630 1.00 97.31 67 GLY A C 1
ATOM 537 O O . GLY A 1 67 ? -12.336 10.718 3.033 1.00 97.31 67 GLY A O 1
ATOM 538 N N . ILE A 1 68 ? -11.089 9.267 4.207 1.00 98.19 68 ILE A N 1
ATOM 539 C CA . ILE A 1 68 ? -12.085 8.201 4.266 1.00 98.19 68 ILE A CA 1
ATOM 540 C C . ILE A 1 68 ? -13.031 8.488 5.436 1.00 98.19 68 ILE A C 1
ATOM 542 O O . ILE A 1 68 ? -12.658 8.388 6.602 1.00 98.19 68 ILE A O 1
ATOM 546 N N . SER A 1 69 ? -14.273 8.870 5.127 1.00 98.38 69 SER A N 1
ATOM 547 C CA . SER A 1 69 ? -15.285 9.131 6.158 1.00 98.38 69 SER A CA 1
ATOM 548 C C . SER A 1 69 ? -15.891 7.842 6.716 1.00 98.38 69 SER A C 1
ATOM 550 O O . SER A 1 69 ? -16.011 6.848 5.999 1.00 98.38 69 SER A O 1
ATOM 552 N N . GLN A 1 70 ? -16.371 7.888 7.962 1.00 98.62 70 GLN A N 1
ATOM 553 C CA . GLN A 1 70 ? -17.118 6.776 8.560 1.00 98.62 70 GLN A CA 1
ATOM 554 C C . GLN A 1 70 ? -18.306 6.353 7.681 1.00 98.62 70 GLN A C 1
ATOM 556 O O . GLN A 1 70 ? -18.462 5.177 7.380 1.00 98.62 70 GLN A O 1
ATOM 561 N N . ALA A 1 71 ? -19.093 7.321 7.194 1.00 98.50 71 ALA A N 1
ATOM 562 C CA . ALA A 1 71 ? -20.246 7.048 6.337 1.00 98.50 71 ALA A CA 1
ATOM 563 C C . ALA A 1 71 ? -19.857 6.335 5.031 1.00 98.50 71 ALA A C 1
ATOM 565 O O . ALA A 1 71 ? -20.607 5.491 4.550 1.00 98.50 71 ALA A O 1
ATOM 566 N N . LEU A 1 72 ? -18.686 6.659 4.472 1.00 98.31 72 LEU A N 1
ATOM 567 C CA . LEU A 1 72 ? -18.170 6.021 3.264 1.00 98.31 72 LEU A CA 1
ATOM 568 C C . LEU A 1 72 ? -17.797 4.553 3.525 1.00 98.31 72 LEU A C 1
ATOM 570 O O . LEU A 1 72 ? -18.211 3.680 2.771 1.00 98.31 72 LEU A O 1
ATOM 574 N N . VAL A 1 73 ? -17.067 4.266 4.608 1.00 97.88 73 VAL A N 1
ATOM 575 C CA . VAL A 1 73 ? -16.686 2.883 4.964 1.00 97.88 73 VAL A CA 1
ATOM 576 C C . VAL A 1 73 ? -17.893 2.048 5.366 1.00 97.88 73 VAL A C 1
ATOM 578 O O . VAL A 1 73 ? -17.961 0.872 5.020 1.00 97.88 73 VAL A O 1
ATOM 581 N N . ASP A 1 74 ? -18.869 2.642 6.047 1.00 98.06 74 ASP A N 1
ATOM 582 C CA . ASP A 1 74 ? -20.098 1.945 6.421 1.00 98.06 74 ASP A CA 1
ATOM 583 C C . ASP A 1 74 ? -20.955 1.593 5.197 1.00 98.06 74 ASP A C 1
ATOM 585 O O . ASP A 1 74 ? -21.569 0.525 5.165 1.00 98.06 74 ASP A O 1
ATOM 589 N N . ALA A 1 75 ? -21.001 2.479 4.195 1.00 98.12 75 ALA A N 1
ATOM 590 C CA . ALA A 1 75 ? -21.819 2.301 2.998 1.00 98.12 75 ALA A CA 1
ATOM 591 C C . ALA A 1 75 ? -21.159 1.410 1.934 1.00 98.12 75 ALA A C 1
ATOM 593 O O . ALA A 1 75 ? -21.840 0.592 1.317 1.00 98.12 75 ALA A O 1
ATOM 594 N N . GLU A 1 76 ? -19.855 1.577 1.701 1.00 98.19 76 GLU A N 1
ATOM 595 C CA . GLU A 1 76 ? -19.135 0.954 0.580 1.00 98.19 76 GLU A CA 1
ATOM 596 C C . GLU A 1 76 ? -18.114 -0.106 1.022 1.00 98.19 76 GLU A C 1
ATOM 598 O O . GLU A 1 76 ? -17.675 -0.921 0.209 1.00 98.19 76 GLU A O 1
ATOM 603 N N . GLY A 1 77 ? -17.729 -0.121 2.301 1.00 98.38 77 GLY A N 1
ATOM 604 C CA . GLY A 1 77 ? -16.722 -1.036 2.825 1.00 98.38 77 GLY A CA 1
ATOM 605 C C . GLY A 1 77 ? -17.209 -2.483 2.878 1.00 98.38 77 GLY A C 1
ATOM 606 O O . GLY A 1 77 ? -18.181 -2.825 3.563 1.00 98.38 77 GLY A O 1
ATOM 607 N N . VAL A 1 78 ? -16.474 -3.374 2.213 1.00 98.69 78 VAL A N 1
ATOM 608 C CA . VAL A 1 78 ? -16.730 -4.821 2.265 1.00 98.69 78 VAL A CA 1
ATOM 609 C C . VAL A 1 78 ? -15.931 -5.478 3.400 1.00 98.69 78 VAL A C 1
ATOM 611 O O . VAL A 1 78 ? -14.937 -4.915 3.865 1.00 98.69 78 VAL A O 1
ATOM 614 N N . PRO A 1 79 ? -16.315 -6.673 3.887 1.00 98.19 79 PRO A N 1
ATOM 615 C CA . PRO A 1 79 ? -15.479 -7.422 4.822 1.00 98.19 79 PRO A CA 1
ATOM 616 C C . PRO A 1 79 ? -14.092 -7.703 4.231 1.00 98.19 79 PRO A C 1
ATOM 618 O O . PRO A 1 79 ? -13.980 -8.029 3.048 1.00 98.19 79 PRO A O 1
ATOM 621 N N . PHE A 1 80 ? -13.042 -7.663 5.058 1.00 97.88 80 PHE A N 1
ATOM 622 C CA . PHE A 1 80 ? -11.667 -7.897 4.594 1.00 97.88 80 PHE A CA 1
ATOM 623 C C . PHE A 1 80 ? -11.514 -9.219 3.822 1.00 97.88 80 PHE A C 1
ATOM 625 O O . PHE A 1 80 ? -10.859 -9.245 2.787 1.00 97.88 80 PHE A O 1
ATOM 632 N N . ALA A 1 81 ? -12.189 -10.293 4.250 1.00 96.81 81 ALA A N 1
ATOM 633 C CA . ALA A 1 81 ? -12.178 -11.577 3.541 1.00 96.81 81 ALA A CA 1
ATOM 634 C C . ALA A 1 81 ? -12.656 -11.479 2.086 1.00 96.81 81 ALA A C 1
ATOM 636 O O . ALA A 1 81 ? -12.082 -12.115 1.204 1.00 96.81 81 ALA A O 1
ATOM 637 N N . GLN A 1 82 ? -13.675 -10.657 1.829 1.00 97.88 82 GLN A N 1
ATOM 638 C CA . GLN A 1 82 ? -14.167 -10.415 0.480 1.00 97.88 82 GLN A CA 1
ATOM 639 C C . GLN A 1 82 ? -13.166 -9.577 -0.322 1.00 97.88 82 GLN A C 1
ATOM 641 O O . GLN A 1 82 ? -12.779 -9.988 -1.412 1.00 97.88 82 GLN A O 1
ATOM 646 N N . ALA A 1 83 ? -12.699 -8.446 0.221 1.00 97.94 83 ALA A N 1
ATOM 647 C CA . ALA A 1 83 ? -11.724 -7.594 -0.467 1.00 97.94 83 ALA A CA 1
ATOM 648 C C . ALA A 1 83 ? -10.431 -8.349 -0.805 1.00 97.94 83 ALA A C 1
ATOM 650 O O . ALA A 1 83 ? -9.889 -8.198 -1.897 1.00 97.94 83 ALA A O 1
ATOM 651 N N . TYR A 1 84 ? -9.964 -9.196 0.111 1.00 95.38 84 TYR A N 1
ATOM 652 C CA . TYR A 1 84 ? -8.791 -10.033 -0.087 1.00 95.38 84 TYR A CA 1
ATOM 653 C C . TYR A 1 84 ? -9.013 -11.079 -1.185 1.00 95.38 84 TYR A C 1
ATOM 655 O O . TYR A 1 84 ? -8.173 -11.217 -2.071 1.00 95.38 84 TYR A O 1
ATOM 663 N N . ALA A 1 85 ? -10.155 -11.775 -1.184 1.00 94.44 85 ALA A N 1
ATOM 664 C CA . ALA A 1 85 ? -10.496 -12.725 -2.242 1.00 94.44 85 ALA A CA 1
ATOM 665 C C . ALA A 1 85 ? -10.593 -12.042 -3.617 1.00 94.44 85 ALA A C 1
ATOM 667 O O . ALA A 1 85 ? -10.079 -12.569 -4.604 1.00 94.44 85 ALA A O 1
ATOM 668 N N . GLU A 1 86 ? -11.194 -10.852 -3.680 1.00 96.31 86 GLU A N 1
ATOM 669 C CA . GLU A 1 86 ? -11.259 -10.044 -4.900 1.00 96.31 86 GLU A CA 1
ATOM 670 C C . GLU A 1 86 ? -9.870 -9.582 -5.357 1.00 96.31 86 GLU A C 1
ATOM 672 O O . GLU A 1 86 ? -9.580 -9.644 -6.550 1.00 96.31 86 GLU A O 1
ATOM 677 N N . LEU A 1 87 ? -8.984 -9.193 -4.433 1.00 94.12 87 LEU A N 1
ATOM 678 C CA . LEU A 1 87 ? -7.594 -8.852 -4.743 1.00 94.12 87 LEU A CA 1
ATOM 679 C C . LEU A 1 87 ? -6.836 -10.063 -5.306 1.00 94.12 87 LEU A C 1
ATOM 681 O O . LEU A 1 87 ? -6.135 -9.926 -6.307 1.00 94.12 87 LEU A O 1
ATOM 685 N N . MET A 1 88 ? -6.977 -11.248 -4.698 1.00 91.06 88 MET A N 1
ATOM 686 C CA . MET A 1 88 ? -6.338 -12.478 -5.189 1.00 91.06 88 MET A CA 1
ATOM 687 C C . MET A 1 88 ? -6.846 -12.853 -6.581 1.00 91.06 88 MET A C 1
ATOM 689 O O . MET A 1 88 ? -6.051 -13.141 -7.476 1.00 91.06 88 MET A O 1
ATOM 693 N N . ALA A 1 89 ? -8.165 -12.807 -6.782 1.00 92.19 89 ALA A N 1
ATOM 694 C CA . ALA A 1 89 ? -8.780 -13.075 -8.076 1.00 92.19 89 ALA A CA 1
ATOM 695 C C . ALA A 1 89 ? -8.323 -12.067 -9.133 1.00 92.19 89 ALA A C 1
ATOM 697 O O . ALA A 1 89 ? -8.013 -12.460 -10.258 1.00 92.19 89 ALA A O 1
ATOM 698 N N . TRP A 1 90 ? -8.237 -10.787 -8.759 1.00 92.88 90 TRP A N 1
ATOM 699 C CA . TRP A 1 90 ? -7.711 -9.747 -9.624 1.00 92.88 90 TRP A CA 1
ATOM 700 C C . TRP A 1 90 ? -6.276 -10.073 -10.010 1.00 92.88 90 TRP A C 1
ATOM 702 O O . TRP A 1 90 ? -6.028 -10.236 -11.199 1.00 92.88 90 TRP A O 1
ATOM 712 N N . MET A 1 91 ? -5.354 -10.240 -9.053 1.00 85.38 91 MET A N 1
ATOM 713 C CA . MET A 1 91 ? -3.933 -10.525 -9.313 1.00 85.38 91 MET A CA 1
ATOM 714 C C . MET A 1 91 ? -3.694 -11.761 -10.182 1.00 85.38 91 MET A C 1
ATOM 716 O O . MET A 1 91 ? -2.735 -11.776 -10.953 1.00 85.38 91 MET A O 1
ATOM 720 N N . GLY A 1 92 ? -4.561 -12.769 -10.086 1.00 83.12 92 GLY A N 1
ATOM 721 C CA . GLY A 1 92 ? -4.380 -14.037 -10.777 1.00 83.12 92 GLY A CA 1
ATOM 722 C C . GLY A 1 92 ? -3.323 -14.916 -10.092 1.00 83.12 92 GLY A C 1
ATOM 723 O O . GLY A 1 92 ? -3.088 -14.782 -8.890 1.00 83.12 92 GLY A O 1
ATOM 724 N N . PRO A 1 93 ? -2.693 -15.859 -10.816 1.00 72.81 93 PRO A N 1
ATOM 725 C CA . PRO A 1 93 ? -1.744 -16.804 -10.231 1.00 72.81 93 PRO A CA 1
ATOM 726 C C . PRO A 1 93 ? -0.568 -16.109 -9.518 1.00 72.81 93 PRO A C 1
ATOM 728 O O . PRO A 1 93 ? 0.245 -15.432 -10.144 1.00 72.81 93 PRO A O 1
ATOM 731 N N . THR A 1 94 ? -0.446 -16.326 -8.205 1.00 62.12 94 THR A N 1
ATOM 732 C CA . THR A 1 94 ? 0.495 -15.624 -7.305 1.00 62.12 94 THR A CA 1
ATOM 733 C C . THR A 1 94 ? 1.973 -15.853 -7.630 1.00 62.12 94 THR A C 1
ATOM 735 O O . THR A 1 94 ? 2.809 -15.016 -7.314 1.00 62.12 94 THR A O 1
ATOM 738 N N . GLN A 1 95 ? 2.304 -16.949 -8.316 1.00 57.97 95 GLN A N 1
ATOM 739 C CA . GLN A 1 95 ? 3.672 -17.286 -8.737 1.00 57.97 95 GLN A CA 1
ATOM 740 C C . GLN A 1 95 ? 4.175 -16.436 -9.919 1.00 57.97 95 GLN A C 1
ATOM 742 O O . GLN A 1 95 ? 5.337 -16.546 -10.300 1.00 57.97 95 GLN A O 1
ATOM 747 N N . ALA A 1 96 ? 3.305 -15.614 -10.515 1.00 61.59 96 ALA A N 1
ATOM 748 C CA . ALA A 1 96 ? 3.606 -14.788 -11.681 1.00 61.59 96 ALA A CA 1
ATOM 749 C C . ALA A 1 96 ? 3.636 -13.277 -11.376 1.00 61.59 96 ALA A C 1
ATOM 751 O O . ALA A 1 96 ? 3.782 -12.481 -12.304 1.00 61.59 96 ALA A O 1
ATOM 752 N N . VAL A 1 97 ? 3.465 -12.866 -10.111 1.00 64.75 97 VAL A N 1
ATOM 753 C CA . VAL A 1 97 ? 3.291 -11.452 -9.742 1.00 64.75 97 VAL A CA 1
ATOM 754 C C . VAL A 1 97 ? 4.156 -11.080 -8.540 1.00 64.75 97 VAL A C 1
ATOM 756 O O . VAL A 1 97 ? 3.987 -11.608 -7.443 1.00 64.75 97 VAL A O 1
ATOM 759 N N . ASP A 1 98 ? 5.039 -10.104 -8.739 1.00 74.62 98 ASP A N 1
ATOM 760 C CA . ASP A 1 98 ? 5.778 -9.449 -7.662 1.00 74.62 98 ASP A CA 1
ATOM 761 C C . ASP A 1 98 ? 4.933 -8.333 -7.031 1.00 74.62 98 ASP A C 1
ATOM 763 O O . ASP A 1 98 ? 4.329 -7.510 -7.735 1.00 74.62 98 ASP A O 1
ATOM 767 N N . LEU A 1 99 ? 4.915 -8.255 -5.696 1.00 80.12 99 LEU A N 1
ATOM 768 C CA . LEU A 1 99 ? 4.269 -7.148 -4.996 1.00 80.12 99 LEU A CA 1
ATOM 769 C C . LEU A 1 99 ? 5.307 -6.072 -4.684 1.00 80.12 99 LEU A C 1
ATOM 771 O O . LEU A 1 99 ? 6.330 -6.313 -4.052 1.00 80.12 99 LEU A O 1
ATOM 775 N N . ALA A 1 100 ? 5.030 -4.853 -5.127 1.00 86.06 100 ALA A N 1
ATOM 776 C CA . ALA A 1 100 ? 5.812 -3.670 -4.795 1.00 86.06 100 ALA A CA 1
ATOM 777 C C . ALA A 1 100 ? 4.960 -2.736 -3.948 1.00 86.06 100 ALA A C 1
ATOM 779 O O . ALA A 1 100 ? 3.795 -2.547 -4.282 1.00 86.06 100 ALA A O 1
ATOM 780 N N . ALA A 1 101 ? 5.544 -2.145 -2.913 1.00 89.19 101 ALA A N 1
ATOM 781 C CA . ALA A 1 101 ? 4.915 -1.126 -2.076 1.00 89.19 101 ALA A CA 1
ATOM 782 C C . ALA A 1 101 ? 5.947 -0.059 -1.695 1.00 89.19 101 ALA A C 1
ATOM 784 O O . ALA A 1 101 ? 7.159 -0.281 -1.841 1.00 89.19 101 ALA A O 1
ATOM 785 N N . TRP A 1 102 ? 5.499 1.098 -1.198 1.00 90.62 102 TRP A N 1
ATOM 786 C CA . TRP A 1 102 ? 6.433 2.126 -0.736 1.00 90.62 102 TRP A CA 1
ATOM 787 C C . TRP A 1 102 ? 7.314 1.599 0.398 1.00 90.62 102 TRP A C 1
ATOM 789 O O . TRP A 1 102 ? 8.538 1.694 0.326 1.00 90.62 102 TRP A O 1
ATOM 799 N N . GLY A 1 103 ? 6.703 1.020 1.432 1.00 87.00 103 GLY A N 1
ATOM 800 C CA . GLY A 1 103 ? 7.392 0.466 2.592 1.00 87.00 103 GLY A CA 1
ATOM 801 C C . GLY A 1 103 ? 7.104 -1.017 2.802 1.00 87.00 103 GLY A C 1
ATOM 802 O O . GLY A 1 103 ? 6.416 -1.660 2.026 1.00 87.00 103 GLY A O 1
ATOM 803 N N . ILE A 1 104 ? 7.640 -1.574 3.892 1.00 86.50 104 ILE A N 1
ATOM 804 C CA . ILE A 1 104 ? 7.358 -2.965 4.290 1.00 86.50 104 ILE A CA 1
ATOM 805 C C . ILE A 1 104 ? 6.029 -3.106 5.051 1.00 86.50 104 ILE A C 1
ATOM 807 O O . ILE A 1 104 ? 5.632 -4.218 5.383 1.00 86.50 104 ILE A O 1
ATOM 811 N N . PHE A 1 105 ? 5.391 -1.985 5.404 1.00 90.75 105 PHE A N 1
ATOM 812 C CA . PHE A 1 105 ? 4.157 -1.990 6.184 1.00 90.75 105 PHE A CA 1
ATOM 813 C C . PHE A 1 105 ? 3.045 -2.710 5.426 1.00 90.75 105 PHE A C 1
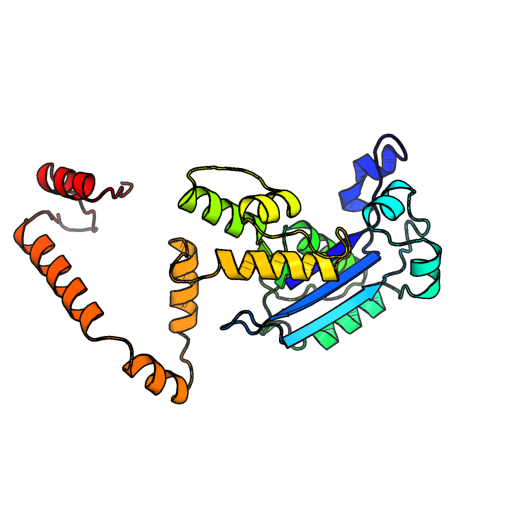ATOM 815 O O . PHE A 1 105 ? 2.497 -3.660 5.971 1.00 90.75 105 PHE A O 1
ATOM 822 N N . ASP A 1 106 ? 2.807 -2.330 4.171 1.00 91.69 106 ASP A N 1
ATOM 823 C CA . ASP A 1 106 ? 1.711 -2.848 3.347 1.00 91.69 106 ASP A CA 1
ATOM 824 C C . ASP A 1 106 ? 1.781 -4.368 3.206 1.00 91.69 106 ASP A C 1
ATOM 826 O O . ASP A 1 106 ? 0.821 -5.079 3.488 1.00 91.69 106 ASP A O 1
ATOM 830 N N . HIS A 1 107 ? 2.978 -4.874 2.896 1.00 88.88 107 HIS A N 1
ATOM 831 C CA . HIS A 1 107 ? 3.277 -6.306 2.846 1.00 88.88 107 HIS A CA 1
ATOM 832 C C . HIS A 1 107 ? 2.879 -7.016 4.141 1.00 88.88 107 HIS A C 1
ATOM 834 O O . HIS A 1 107 ? 2.072 -7.939 4.133 1.00 88.88 107 HIS A O 1
ATOM 840 N N . ARG A 1 108 ? 3.412 -6.546 5.274 1.00 90.69 108 ARG A N 1
ATOM 841 C CA . ARG A 1 108 ? 3.200 -7.182 6.581 1.00 90.69 108 ARG A CA 1
ATOM 842 C C . ARG A 1 108 ? 1.757 -7.089 7.047 1.00 90.69 108 ARG A C 1
ATOM 844 O O . ARG A 1 108 ? 1.266 -8.013 7.682 1.00 90.69 108 ARG A O 1
ATOM 851 N N . GLN A 1 109 ? 1.105 -5.963 6.787 1.00 93.50 109 GLN A N 1
ATOM 852 C CA . GLN A 1 109 ? -0.269 -5.717 7.195 1.00 93.50 109 GLN A CA 1
ATOM 853 C C . GLN A 1 109 ? -1.227 -6.626 6.416 1.00 93.50 109 GLN A C 1
ATOM 855 O O . GLN A 1 109 ? -2.098 -7.254 7.020 1.00 93.50 109 GLN A O 1
ATOM 860 N N . LEU A 1 110 ? -1.018 -6.758 5.102 1.00 92.25 110 LEU A N 1
ATOM 861 C CA . LEU A 1 110 ? -1.793 -7.652 4.247 1.00 92.25 110 LEU A CA 1
ATOM 862 C C . LEU A 1 110 ? -1.564 -9.124 4.607 1.00 92.25 110 LEU A C 1
ATOM 864 O O . LEU A 1 110 ? -2.532 -9.864 4.757 1.00 92.25 110 LEU A O 1
ATOM 868 N N . GLU A 1 111 ? -0.309 -9.535 4.818 1.00 91.00 111 GLU A N 1
ATOM 869 C CA . GLU A 1 111 ? 0.042 -10.886 5.283 1.00 91.00 111 GLU A CA 1
ATOM 870 C C . GLU A 1 111 ? -0.575 -11.205 6.647 1.00 91.00 111 GLU A C 1
ATOM 872 O O . GLU A 1 111 ? -1.140 -12.283 6.830 1.00 91.00 111 GLU A O 1
ATOM 877 N N . ARG A 1 112 ? -0.505 -10.269 7.603 1.00 92.56 112 ARG A N 1
ATOM 878 C CA . ARG A 1 112 ? -1.056 -10.469 8.946 1.00 92.56 112 ARG A CA 1
ATOM 879 C C . ARG A 1 112 ? -2.562 -10.682 8.897 1.00 92.56 112 ARG A C 1
ATOM 881 O O . ARG A 1 112 ? -3.045 -11.669 9.442 1.00 92.56 112 ARG A O 1
ATOM 888 N N . GLN A 1 113 ? -3.303 -9.793 8.238 1.00 94.31 113 GLN A N 1
ATOM 889 C CA . GLN A 1 113 ? -4.757 -9.940 8.177 1.00 94.31 113 GLN A CA 1
ATOM 890 C C . GLN A 1 113 ? -5.187 -11.126 7.309 1.00 94.31 113 GLN A C 1
ATOM 892 O O . GLN A 1 113 ? -6.192 -11.757 7.621 1.00 94.31 113 GLN A O 1
ATOM 897 N N . ALA A 1 114 ? -4.430 -11.493 6.269 1.00 92.69 114 ALA A N 1
ATOM 898 C CA . ALA A 1 114 ? -4.672 -12.736 5.534 1.00 92.69 114 ALA A CA 1
ATOM 899 C C . ALA A 1 114 ? -4.504 -13.968 6.442 1.00 92.69 114 ALA A C 1
ATOM 901 O O . ALA A 1 114 ? -5.357 -14.856 6.442 1.00 92.69 114 ALA A O 1
ATOM 902 N N . ALA A 1 115 ? -3.464 -13.988 7.281 1.00 92.50 115 ALA A N 1
ATOM 903 C CA . ALA A 1 115 ? -3.243 -15.058 8.250 1.00 92.50 115 ALA A CA 1
ATOM 904 C C . ALA A 1 115 ? -4.350 -15.128 9.319 1.00 92.50 115 ALA A C 1
ATOM 906 O O . ALA A 1 115 ? -4.752 -16.224 9.704 1.00 92.50 115 ALA A O 1
ATOM 907 N N . GLU A 1 116 ? -4.896 -13.987 9.757 1.00 92.56 116 GLU A N 1
ATOM 908 C CA . GLU A 1 116 ? -6.061 -13.928 10.659 1.00 92.56 116 GLU A CA 1
ATOM 909 C C . GLU A 1 116 ? -7.317 -14.582 10.046 1.00 92.56 116 GLU A C 1
ATOM 911 O O . GLU A 1 116 ? -8.158 -15.102 10.779 1.00 92.56 116 GLU A O 1
ATOM 916 N N . LEU A 1 117 ? -7.432 -14.613 8.711 1.00 91.12 117 LEU A N 1
ATOM 917 C CA . LEU A 1 117 ? -8.487 -15.335 7.987 1.00 91.12 117 LEU A CA 1
ATOM 918 C C . LEU A 1 117 ? -8.178 -16.824 7.760 1.00 91.12 117 LEU A C 1
ATOM 920 O O . LEU A 1 117 ? -9.027 -17.546 7.237 1.00 91.12 117 LEU A O 1
ATOM 924 N N . GLY A 1 118 ? -6.966 -17.285 8.082 1.00 91.19 118 GLY A N 1
ATOM 925 C CA . GLY A 1 118 ? -6.470 -18.599 7.666 1.00 91.19 118 GLY A CA 1
ATOM 926 C C . GLY A 1 118 ? -6.231 -18.714 6.155 1.00 91.19 118 GLY A C 1
ATOM 927 O O . GLY A 1 118 ? -6.160 -19.828 5.638 1.00 91.19 118 GLY A O 1
ATOM 928 N N . ALA A 1 119 ? -6.135 -17.587 5.441 1.00 87.06 119 ALA A N 1
ATOM 929 C CA . ALA A 1 119 ? -5.803 -17.567 4.023 1.00 87.06 119 ALA A CA 1
ATOM 930 C C . ALA A 1 119 ? -4.291 -17.742 3.827 1.00 87.06 119 ALA A C 1
ATOM 932 O O . ALA A 1 119 ? -3.488 -17.288 4.646 1.00 87.06 119 ALA A O 1
ATOM 933 N N . GLU A 1 120 ? -3.892 -18.389 2.730 1.00 74.00 120 GLU A N 1
ATOM 934 C CA . GLU A 1 120 ? -2.477 -18.466 2.372 1.00 74.00 120 GLU A CA 1
ATOM 935 C C . GLU A 1 120 ? -1.944 -17.063 2.089 1.00 74.00 120 GLU A C 1
ATOM 937 O O . GLU A 1 120 ? -2.478 -16.340 1.247 1.00 74.00 120 GLU A O 1
ATOM 942 N N . ALA A 1 121 ? -0.864 -16.693 2.780 1.00 66.50 121 ALA A N 1
ATOM 943 C CA . ALA A 1 121 ? -0.091 -15.528 2.395 1.00 66.50 121 ALA A CA 1
ATOM 944 C C . ALA A 1 121 ? 0.384 -15.739 0.950 1.00 66.50 121 ALA A C 1
ATOM 946 O O . ALA A 1 121 ? 0.860 -16.831 0.620 1.00 66.50 121 ALA A O 1
ATOM 947 N N . PRO A 1 122 ? 0.267 -14.742 0.066 1.00 63.66 122 PRO A N 1
ATOM 948 C CA . PRO A 1 122 ? 0.637 -14.966 -1.317 1.00 63.66 122 PRO A CA 1
ATOM 949 C C . PRO A 1 122 ? 2.143 -15.202 -1.383 1.00 63.66 122 PRO A C 1
ATOM 951 O O . PRO A 1 122 ? 2.914 -14.548 -0.685 1.00 63.66 122 PRO A O 1
ATOM 954 N N . GLY A 1 123 ? 2.574 -16.147 -2.219 1.00 60.69 123 GLY A N 1
ATOM 955 C CA . GLY A 1 123 ? 3.990 -16.483 -2.414 1.00 60.69 123 GLY A CA 1
ATOM 956 C C . GLY A 1 123 ? 4.790 -15.404 -3.155 1.00 60.69 123 GLY A C 1
ATOM 957 O O . GLY A 1 123 ? 5.690 -15.740 -3.921 1.00 60.69 123 GLY A O 1
ATOM 958 N N . TRP A 1 124 ? 4.430 -14.131 -2.991 1.00 70.75 124 TRP A N 1
ATOM 959 C CA . TRP A 1 124 ? 5.048 -12.994 -3.659 1.00 70.75 124 TRP A CA 1
ATOM 960 C C . TRP A 1 124 ? 6.413 -12.648 -3.057 1.00 70.75 124 TRP A C 1
ATOM 962 O O . TRP A 1 124 ? 6.685 -12.874 -1.877 1.00 70.75 124 TRP A O 1
ATOM 972 N N . THR A 1 125 ? 7.283 -12.046 -3.868 1.00 69.19 125 THR A N 1
ATOM 973 C CA . THR A 1 125 ? 8.510 -11.425 -3.360 1.00 69.19 125 THR A CA 1
ATOM 974 C C . THR A 1 125 ? 8.212 -9.973 -2.982 1.00 69.19 125 THR A C 1
ATOM 976 O O . THR A 1 125 ? 7.738 -9.216 -3.832 1.00 69.19 125 THR A O 1
ATOM 979 N N . PRO A 1 126 ? 8.479 -9.542 -1.735 1.00 74.38 126 PRO A N 1
ATOM 980 C CA . PRO A 1 126 ? 8.207 -8.173 -1.332 1.00 74.38 126 PRO A CA 1
ATOM 981 C C . PRO A 1 126 ? 9.257 -7.202 -1.888 1.00 74.38 126 PRO A C 1
ATOM 983 O O . PRO A 1 126 ? 10.435 -7.261 -1.527 1.00 74.38 126 PRO A O 1
ATOM 986 N N . HIS A 1 127 ? 8.825 -6.244 -2.708 1.00 80.12 127 HIS A N 1
ATOM 987 C CA . HIS A 1 127 ? 9.656 -5.134 -3.177 1.00 80.12 127 HIS A CA 1
ATOM 988 C C . HIS A 1 127 ? 9.360 -3.851 -2.396 1.00 80.12 127 HIS A C 1
ATOM 990 O O . HIS A 1 127 ? 8.234 -3.350 -2.371 1.00 80.12 127 HIS A O 1
ATOM 996 N N . ASN A 1 128 ? 10.401 -3.301 -1.766 1.00 83.88 128 ASN A N 1
ATOM 997 C CA . ASN A 1 128 ? 10.339 -2.086 -0.956 1.00 83.88 128 ASN A CA 1
ATOM 998 C C . ASN A 1 128 ? 10.907 -0.900 -1.748 1.00 83.88 128 ASN A C 1
ATOM 1000 O O . ASN A 1 128 ? 12.126 -0.712 -1.826 1.00 83.88 128 ASN A O 1
ATOM 1004 N N . ILE A 1 129 ? 10.025 -0.097 -2.343 1.00 84.94 129 ILE A N 1
ATOM 1005 C CA . ILE A 1 129 ? 10.429 0.977 -3.258 1.00 84.94 129 ILE A CA 1
ATOM 1006 C C . ILE A 1 129 ? 11.147 2.114 -2.533 1.00 84.94 129 ILE A C 1
ATOM 1008 O O . ILE A 1 129 ? 12.043 2.728 -3.113 1.00 84.94 129 ILE A O 1
ATOM 1012 N N . LYS A 1 130 ? 10.864 2.346 -1.249 1.00 84.19 130 LYS A N 1
ATOM 1013 C CA . LYS A 1 130 ? 11.595 3.326 -0.439 1.00 84.19 130 LYS A CA 1
ATOM 1014 C C . LYS A 1 130 ? 13.092 3.033 -0.393 1.00 84.19 130 LYS A C 1
ATOM 1016 O O . LYS A 1 130 ? 13.880 3.969 -0.489 1.00 84.19 130 LYS A O 1
ATOM 1021 N N . VAL A 1 131 ? 13.497 1.764 -0.271 1.00 79.25 131 VAL A N 1
ATOM 1022 C CA . VAL A 1 131 ? 14.924 1.386 -0.278 1.00 79.25 131 VAL A CA 1
ATOM 1023 C C . VAL A 1 131 ? 15.548 1.713 -1.632 1.00 79.25 131 VAL A C 1
ATOM 1025 O O . VAL A 1 131 ? 16.546 2.428 -1.685 1.00 79.25 131 VAL A O 1
ATOM 1028 N N . HIS A 1 132 ? 14.908 1.284 -2.722 1.00 76.12 132 HIS A N 1
ATOM 1029 C CA . HIS A 1 132 ? 15.378 1.568 -4.079 1.00 76.12 132 HIS A CA 1
ATOM 1030 C C . HIS A 1 132 ? 15.484 3.075 -4.359 1.00 76.12 132 HIS A C 1
ATOM 1032 O O . HIS A 1 132 ? 16.470 3.536 -4.930 1.00 76.12 132 HIS A O 1
ATOM 1038 N N . CYS A 1 133 ? 14.503 3.858 -3.908 1.00 77.12 133 CYS A N 1
ATOM 1039 C CA . CYS A 1 133 ? 14.504 5.307 -4.055 1.00 77.12 133 CYS A CA 1
ATOM 1040 C C . CYS A 1 133 ? 15.602 5.985 -3.226 1.00 77.12 133 CYS A C 1
ATOM 1042 O O . CYS A 1 133 ? 16.268 6.893 -3.726 1.00 77.12 133 CYS A O 1
ATOM 1044 N N . SER A 1 134 ? 15.814 5.559 -1.977 1.00 75.06 134 SER A N 1
ATOM 1045 C CA . SER A 1 134 ? 16.894 6.078 -1.132 1.00 75.06 134 SER A CA 1
ATOM 1046 C C . SER A 1 134 ? 18.271 5.790 -1.734 1.00 75.06 134 SER A C 1
ATOM 1048 O O . SER A 1 134 ? 19.116 6.686 -1.755 1.00 75.06 134 SER A O 1
ATOM 1050 N N . ASP A 1 135 ? 18.489 4.585 -2.262 1.00 71.12 135 ASP A N 1
ATOM 1051 C CA . ASP A 1 135 ? 19.746 4.219 -2.920 1.00 71.12 135 ASP A CA 1
ATOM 1052 C C . ASP A 1 135 ? 19.982 5.044 -4.189 1.00 71.12 135 ASP A C 1
ATOM 1054 O O . ASP A 1 135 ? 21.080 5.568 -4.392 1.00 71.12 135 ASP A O 1
ATOM 1058 N N . TRP A 1 136 ? 18.942 5.225 -5.010 1.00 71.88 136 TRP A N 1
ATOM 1059 C CA . TRP A 1 136 ? 19.010 6.052 -6.214 1.00 71.88 136 TRP A CA 1
ATOM 1060 C C . TRP A 1 136 ? 19.358 7.506 -5.884 1.00 71.88 136 TRP A C 1
ATOM 1062 O O . TRP A 1 136 ? 20.284 8.060 -6.469 1.00 71.88 136 TRP A O 1
ATOM 1072 N N . LEU A 1 137 ? 18.675 8.115 -4.907 1.00 67.94 137 LEU A N 1
ATOM 1073 C CA . LEU A 1 137 ? 18.924 9.504 -4.502 1.00 67.94 137 LEU A CA 1
ATOM 1074 C C . LEU A 1 137 ? 20.323 9.683 -3.912 1.00 67.94 137 LEU A C 1
ATOM 1076 O O . LEU A 1 137 ? 20.994 10.676 -4.211 1.00 67.94 137 LEU A O 1
ATOM 1080 N N . ARG A 1 138 ? 20.791 8.717 -3.113 1.00 68.00 138 ARG A N 1
ATOM 1081 C CA . ARG A 1 138 ? 22.160 8.718 -2.590 1.00 68.00 138 ARG A CA 1
ATOM 1082 C C . ARG A 1 138 ? 23.177 8.699 -3.723 1.00 68.00 138 ARG A C 1
ATOM 1084 O O . ARG A 1 138 ? 24.152 9.440 -3.658 1.00 68.00 138 ARG A O 1
ATOM 1091 N N . TRP A 1 139 ? 22.944 7.885 -4.747 1.00 61.34 139 TRP A N 1
ATOM 1092 C CA . TRP A 1 139 ? 23.850 7.760 -5.884 1.00 61.34 139 TRP A CA 1
ATOM 1093 C C . TRP A 1 139 ? 23.838 8.993 -6.800 1.00 61.34 139 TRP A C 1
ATOM 1095 O O . TRP A 1 139 ? 24.901 9.467 -7.184 1.00 61.34 139 TRP A O 1
ATOM 1105 N N . THR A 1 140 ? 22.669 9.560 -7.111 1.00 57.59 140 THR A N 1
ATOM 1106 C CA . THR A 1 140 ? 22.566 10.695 -8.046 1.00 57.59 140 THR A CA 1
ATOM 1107 C C . THR A 1 140 ? 22.867 12.051 -7.412 1.00 57.59 140 THR A C 1
ATOM 1109 O O . THR A 1 140 ? 23.279 12.971 -8.114 1.00 57.59 140 THR A O 1
ATOM 1112 N N . THR A 1 141 ? 22.657 12.205 -6.101 1.00 63.38 141 THR A N 1
ATOM 1113 C CA . THR A 1 141 ? 22.767 13.512 -5.423 1.00 63.38 141 THR A CA 1
ATOM 1114 C C . THR A 1 141 ? 23.774 13.549 -4.275 1.00 63.38 141 THR A C 1
ATOM 1116 O O . THR A 1 141 ? 23.991 14.612 -3.693 1.00 63.38 141 THR A O 1
ATOM 1119 N N . GLY A 1 142 ? 24.344 12.404 -3.884 1.00 59.78 142 GLY A N 1
ATOM 1120 C CA . GLY A 1 142 ? 25.182 12.276 -2.686 1.00 59.78 142 GLY A CA 1
ATOM 1121 C C . GLY A 1 142 ? 24.413 12.397 -1.363 1.00 59.78 142 GLY A C 1
ATOM 1122 O O . GLY A 1 142 ? 24.997 12.229 -0.292 1.00 59.78 142 GLY A O 1
ATOM 1123 N N . LYS A 1 143 ? 23.101 12.671 -1.396 1.00 57.16 143 LYS A N 1
ATOM 1124 C CA . LYS A 1 143 ? 22.272 12.841 -0.198 1.00 57.16 143 LYS A CA 1
ATOM 1125 C C . LYS A 1 143 ? 21.711 11.499 0.253 1.00 57.16 143 LYS A C 1
ATOM 1127 O O . LYS A 1 143 ? 20.945 10.861 -0.459 1.00 57.16 143 LYS A O 1
ATOM 1132 N N . SER A 1 144 ? 22.046 11.098 1.475 1.00 55.50 144 SER A N 1
ATOM 1133 C CA . SER A 1 144 ? 21.377 9.988 2.152 1.00 55.50 144 SER A CA 1
ATOM 1134 C C . SER A 1 144 ? 20.208 10.531 2.965 1.00 55.50 144 SER A C 1
ATOM 1136 O O . SER A 1 144 ? 20.411 11.350 3.860 1.00 55.50 144 SER A O 1
ATOM 1138 N N . ALA A 1 145 ? 18.988 10.082 2.676 1.00 59.34 145 ALA A N 1
ATOM 1139 C CA . ALA A 1 145 ? 17.856 10.348 3.551 1.00 59.34 145 ALA A CA 1
ATOM 1140 C C . ALA A 1 145 ? 16.862 9.183 3.580 1.00 59.34 145 ALA A C 1
ATOM 1142 O O . ALA A 1 145 ? 16.685 8.436 2.613 1.00 59.34 145 ALA A O 1
ATOM 1143 N N . ARG A 1 146 ? 16.204 9.039 4.735 1.00 63.62 146 ARG A N 1
ATOM 1144 C CA . ARG A 1 146 ? 15.029 8.183 4.904 1.00 63.62 146 ARG A CA 1
ATOM 1145 C C . ARG A 1 146 ? 13.806 9.009 4.542 1.00 63.62 146 ARG A C 1
ATOM 1147 O O . ARG A 1 146 ? 13.297 9.738 5.384 1.00 63.62 146 ARG A O 1
ATOM 1154 N N . PHE A 1 147 ? 13.352 8.887 3.304 1.00 70.06 147 PHE A N 1
ATOM 1155 C CA . PHE A 1 147 ? 12.212 9.657 2.823 1.00 70.06 147 PHE A CA 1
ATOM 1156 C C . PHE A 1 147 ? 10.886 8.967 3.173 1.00 70.06 147 PHE A C 1
ATOM 1158 O O . PHE A 1 147 ? 10.750 7.742 3.080 1.00 70.06 147 PHE A O 1
ATOM 1165 N N . GLY A 1 148 ? 9.901 9.751 3.605 1.00 84.44 148 GLY A N 1
ATOM 1166 C CA . GLY A 1 148 ? 8.497 9.433 3.351 1.00 84.44 148 GLY A CA 1
ATOM 1167 C C . GLY A 1 148 ? 8.183 9.607 1.862 1.00 84.44 148 GLY A C 1
ATOM 1168 O O . GLY A 1 148 ? 8.940 10.266 1.149 1.00 84.44 148 GLY A O 1
ATOM 1169 N N . GLN A 1 149 ? 7.078 9.036 1.388 1.00 89.25 149 GLN A N 1
ATOM 1170 C CA . GLN A 1 149 ? 6.693 9.094 -0.028 1.00 89.25 149 GLN A CA 1
ATOM 1171 C C . GLN A 1 149 ? 6.610 10.533 -0.544 1.00 89.25 149 GLN A C 1
ATOM 1173 O O . GLN A 1 149 ? 7.245 10.862 -1.542 1.00 89.25 149 GLN A O 1
ATOM 1178 N N . ALA A 1 150 ? 5.933 11.420 0.191 1.00 88.81 150 ALA A N 1
ATOM 1179 C CA . ALA A 1 150 ? 5.821 12.834 -0.167 1.00 88.81 150 ALA A CA 1
ATOM 1180 C C . ALA A 1 150 ? 7.191 13.522 -0.328 1.00 88.81 150 ALA A C 1
ATOM 1182 O O . ALA A 1 150 ? 7.412 14.283 -1.268 1.00 88.81 150 ALA A O 1
ATOM 1183 N N . GLN A 1 151 ? 8.147 13.213 0.555 1.00 87.25 151 GLN A N 1
ATOM 1184 C CA . GLN A 1 151 ? 9.498 13.772 0.471 1.00 87.25 151 GLN A CA 1
ATOM 1185 C C . GLN A 1 151 ? 10.272 13.211 -0.729 1.00 87.25 151 GLN A C 1
ATOM 1187 O O . GLN A 1 151 ? 11.078 13.924 -1.320 1.00 87.25 151 GLN A O 1
ATOM 1192 N N . ALA A 1 152 ? 10.036 11.950 -1.096 1.00 84.38 152 ALA A N 1
ATOM 1193 C CA . ALA A 1 152 ? 10.642 11.345 -2.274 1.00 84.38 152 ALA A CA 1
ATOM 1194 C C . ALA A 1 152 ? 10.094 11.953 -3.570 1.00 84.38 152 ALA A C 1
ATOM 1196 O O . ALA A 1 152 ? 10.882 12.309 -4.441 1.00 84.38 152 ALA A O 1
ATOM 1197 N N . LEU A 1 153 ? 8.775 12.152 -3.671 1.00 84.44 153 LEU A N 1
ATOM 1198 C CA . LEU A 1 153 ? 8.155 12.864 -4.794 1.00 84.44 153 LEU A CA 1
ATOM 1199 C C . LEU A 1 153 ? 8.774 14.258 -4.955 1.00 84.44 153 LEU A C 1
ATOM 1201 O O . LEU A 1 153 ? 9.273 14.589 -6.030 1.00 84.44 153 LEU A O 1
ATOM 1205 N N . GLN A 1 154 ? 8.868 15.023 -3.862 1.00 85.69 154 GLN A N 1
ATOM 1206 C CA . GLN A 1 154 ? 9.506 16.340 -3.862 1.00 85.69 154 GLN A CA 1
ATOM 1207 C C . GLN A 1 154 ? 10.977 16.279 -4.303 1.00 85.69 154 GLN A C 1
ATOM 1209 O O . GLN A 1 154 ? 11.404 17.080 -5.134 1.00 85.69 154 GLN A O 1
ATOM 1214 N N . ALA A 1 155 ? 11.758 15.336 -3.766 1.00 76.88 155 ALA A N 1
ATOM 1215 C CA . ALA A 1 155 ? 13.172 15.176 -4.106 1.00 76.88 155 ALA A CA 1
ATOM 1216 C C . ALA A 1 155 ? 13.392 14.816 -5.585 1.00 76.88 155 ALA A C 1
ATOM 1218 O O . ALA A 1 155 ? 14.422 15.170 -6.156 1.00 76.88 155 ALA A O 1
ATOM 1219 N N . LEU A 1 156 ? 12.421 14.140 -6.201 1.00 75.50 156 LEU A N 1
ATOM 1220 C CA . LEU A 1 156 ? 12.423 13.760 -7.613 1.00 75.50 156 LEU A CA 1
ATOM 1221 C C . LEU A 1 156 ? 11.789 14.820 -8.527 1.00 75.50 156 LEU A C 1
ATOM 1223 O O . LEU A 1 156 ? 11.723 14.612 -9.737 1.00 75.50 156 LEU A O 1
ATOM 1227 N N . GLY A 1 157 ? 11.328 15.949 -7.976 1.00 79.38 157 GLY A N 1
ATOM 1228 C CA . GLY A 1 157 ? 10.641 16.993 -8.738 1.00 79.38 157 GLY A CA 1
ATOM 1229 C C . GLY A 1 157 ? 9.271 16.562 -9.270 1.00 79.38 157 GLY A C 1
ATOM 1230 O O . GLY A 1 157 ? 8.791 17.124 -10.252 1.00 79.38 157 GLY A O 1
ATOM 1231 N N . LEU A 1 158 ? 8.650 15.557 -8.647 1.00 79.62 158 LEU A N 1
ATOM 1232 C CA . LEU A 1 158 ? 7.315 15.081 -8.987 1.00 79.62 158 LEU A CA 1
ATOM 1233 C C . LEU A 1 158 ? 6.258 15.833 -8.161 1.00 79.62 158 LEU A C 1
ATOM 1235 O O . LEU A 1 158 ? 6.421 15.966 -6.945 1.00 79.62 158 LEU A O 1
ATOM 1239 N N . PRO A 1 159 ? 5.163 16.304 -8.783 1.00 85.12 159 PRO A N 1
ATOM 1240 C CA . PRO A 1 159 ? 4.034 16.839 -8.034 1.00 85.12 159 PRO A CA 1
ATOM 1241 C C . PRO A 1 159 ? 3.339 15.711 -7.252 1.00 85.12 159 PRO A C 1
ATOM 1243 O O . PRO A 1 159 ? 3.302 14.575 -7.744 1.00 85.12 159 PRO A O 1
ATOM 1246 N N . PRO A 1 160 ? 2.770 16.002 -6.066 1.00 82.88 160 PRO A N 1
ATOM 1247 C CA . PRO A 1 160 ? 1.959 15.027 -5.344 1.00 82.88 160 PRO A CA 1
ATOM 1248 C C . PRO A 1 160 ? 0.752 14.592 -6.186 1.00 82.88 160 PRO A C 1
ATOM 1250 O O . PRO A 1 160 ? 0.279 15.346 -7.042 1.00 82.88 160 PRO A O 1
ATOM 1253 N N . GLY A 1 161 ? 0.269 13.368 -5.966 1.00 83.62 161 GLY A N 1
ATOM 1254 C CA . GLY A 1 161 ? -0.985 12.886 -6.531 1.00 83.62 161 GLY A CA 1
ATOM 1255 C C . GLY A 1 161 ? -2.195 13.715 -6.104 1.00 83.62 161 GLY A C 1
ATOM 1256 O O . GLY A 1 161 ? -2.135 14.548 -5.200 1.00 83.62 161 GLY A O 1
ATOM 1257 N N . GLU A 1 162 ? -3.313 13.478 -6.785 1.00 84.12 162 GLU A N 1
ATOM 1258 C CA . GLU A 1 162 ? -4.543 14.254 -6.605 1.00 84.12 162 GLU A CA 1
ATOM 1259 C C . GLU A 1 162 ? -5.161 14.079 -5.213 1.00 84.12 162 GLU A C 1
ATOM 1261 O O . GLU A 1 162 ? -5.784 15.007 -4.698 1.00 84.12 162 GLU A O 1
ATOM 1266 N N . ARG A 1 163 ? -5.008 12.892 -4.610 1.00 91.69 163 ARG A N 1
ATOM 1267 C CA . ARG A 1 163 ? -5.586 12.545 -3.307 1.00 91.69 163 ARG A CA 1
ATOM 1268 C C . ARG A 1 163 ? -4.546 11.834 -2.433 1.00 91.69 163 ARG A C 1
ATOM 1270 O O . ARG A 1 163 ? -4.547 10.608 -2.399 1.00 91.69 163 ARG A O 1
ATOM 1277 N N . PRO A 1 164 ? -3.643 12.574 -1.768 1.00 90.94 164 PRO A N 1
ATOM 1278 C CA . PRO A 1 164 ? -2.701 11.979 -0.822 1.00 90.94 164 PRO A CA 1
ATOM 1279 C C . PRO A 1 164 ? -3.440 11.172 0.250 1.00 90.94 164 PRO A C 1
ATOM 1281 O O . PRO A 1 164 ? -4.509 11.611 0.680 1.00 90.94 164 PRO A O 1
ATOM 1284 N N . HIS A 1 165 ? -2.867 10.047 0.688 1.00 92.56 165 HIS A N 1
ATOM 1285 C CA . HIS A 1 165 ? -3.468 9.143 1.683 1.00 92.56 165 HIS A CA 1
ATOM 1286 C C . HIS A 1 165 ? -4.780 8.492 1.225 1.00 92.56 165 HIS A C 1
ATOM 1288 O O . HIS A 1 165 ? -5.693 8.224 2.008 1.00 92.56 165 HIS A O 1
ATOM 1294 N N . ARG A 1 166 ? -4.885 8.280 -0.087 1.00 97.25 166 ARG A N 1
ATOM 1295 C CA . ARG A 1 166 ? -5.832 7.346 -0.691 1.00 97.25 166 ARG A CA 1
ATOM 1296 C C . ARG A 1 166 ? -5.027 6.269 -1.375 1.00 97.25 166 ARG A C 1
ATOM 1298 O O . ARG A 1 166 ? -4.223 6.584 -2.256 1.00 97.25 166 ARG A O 1
ATOM 1305 N N . ALA A 1 167 ? -5.300 5.016 -1.039 1.00 97.50 167 ALA A N 1
ATOM 1306 C CA . ALA A 1 167 ? -4.423 3.900 -1.358 1.00 97.50 167 ALA A CA 1
ATOM 1307 C C . ALA A 1 167 ? -4.111 3.809 -2.863 1.00 97.50 167 ALA A C 1
ATOM 1309 O O . ALA A 1 167 ? -2.964 3.660 -3.278 1.00 97.50 167 ALA A O 1
ATOM 1310 N N . LEU A 1 168 ? -5.114 3.952 -3.740 1.00 97.56 168 LEU A N 1
ATOM 1311 C CA . LEU A 1 168 ? -4.866 3.886 -5.186 1.00 97.56 168 LEU A CA 1
ATOM 1312 C C . LEU A 1 168 ? -4.055 5.090 -5.698 1.00 97.56 168 LEU A C 1
ATOM 1314 O O . LEU A 1 168 ? -3.187 4.932 -6.561 1.00 97.56 168 LEU A O 1
ATOM 1318 N N . SER A 1 169 ? -4.328 6.291 -5.180 1.00 96.62 169 SER A N 1
ATOM 1319 C CA . SER A 1 169 ? -3.586 7.505 -5.541 1.00 96.62 169 SER A CA 1
ATOM 1320 C C . SER A 1 169 ? -2.123 7.391 -5.114 1.00 96.62 169 SER A C 1
ATOM 1322 O O . SER A 1 169 ? -1.226 7.662 -5.918 1.00 96.62 169 SER A O 1
ATOM 1324 N N . ASP A 1 170 ? -1.882 6.914 -3.893 1.00 96.50 170 ASP A N 1
ATOM 1325 C CA . ASP A 1 170 ? -0.543 6.731 -3.347 1.00 96.50 170 ASP A CA 1
ATOM 1326 C C . ASP A 1 170 ? 0.202 5.613 -4.092 1.00 96.50 170 ASP A C 1
ATOM 1328 O O . ASP 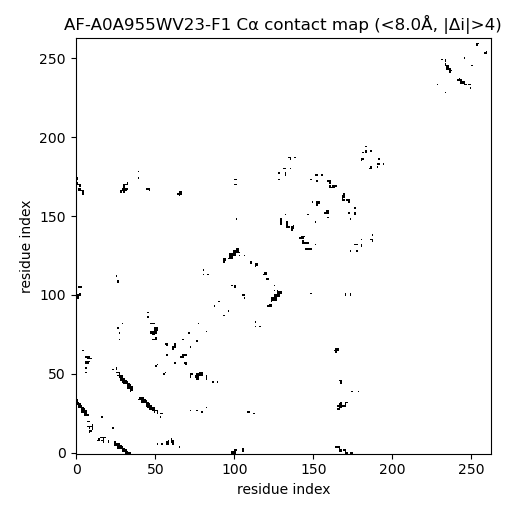A 1 170 ? 1.340 5.817 -4.522 1.00 96.50 170 ASP A O 1
ATOM 1332 N N . ALA A 1 171 ? -0.460 4.501 -4.427 1.00 96.31 171 ALA A N 1
ATOM 1333 C CA . ALA A 1 171 ? 0.102 3.486 -5.316 1.00 96.31 171 ALA A CA 1
ATOM 1334 C C . ALA A 1 171 ? 0.559 4.090 -6.662 1.00 96.31 171 ALA A C 1
ATOM 1336 O O . ALA A 1 171 ? 1.686 3.841 -7.098 1.00 96.31 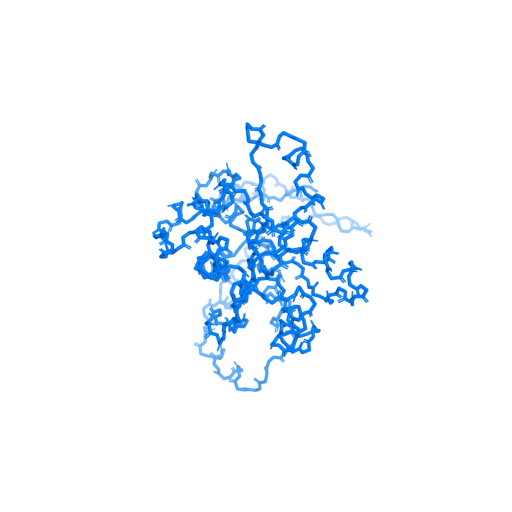171 ALA A O 1
ATOM 1337 N N . LEU A 1 172 ? -0.262 4.922 -7.317 1.00 95.69 172 LEU A N 1
ATOM 1338 C CA . LEU A 1 172 ? 0.087 5.595 -8.581 1.00 95.69 172 LEU A CA 1
ATOM 1339 C C . LEU A 1 172 ? 1.240 6.603 -8.433 1.00 95.69 172 LEU A C 1
ATOM 1341 O O . LEU A 1 172 ? 2.061 6.748 -9.346 1.00 95.69 172 LEU A O 1
ATOM 1345 N N . ASP A 1 173 ? 1.325 7.311 -7.308 1.00 94.38 173 ASP A N 1
ATOM 1346 C CA . ASP A 1 173 ? 2.488 8.132 -6.950 1.00 94.38 173 ASP A CA 1
ATOM 1347 C C . ASP A 1 173 ? 3.764 7.292 -6.877 1.00 94.38 173 ASP A C 1
ATOM 1349 O O . ASP A 1 173 ? 4.779 7.630 -7.495 1.00 94.38 173 ASP A O 1
ATOM 1353 N N . VAL A 1 174 ? 3.717 6.149 -6.197 1.00 91.94 174 VAL A N 1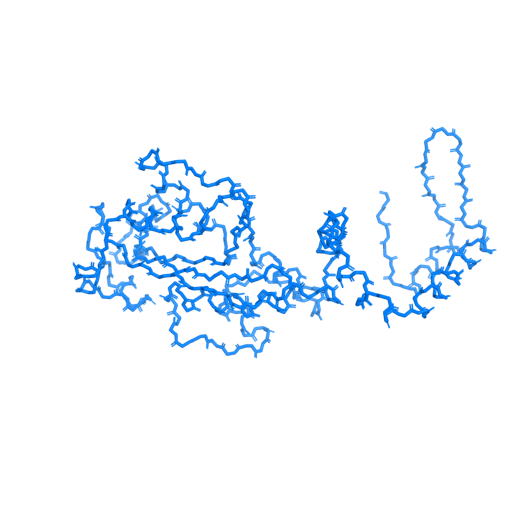
ATOM 1354 C CA . VAL A 1 174 ? 4.891 5.286 -6.092 1.00 91.94 174 VAL A CA 1
ATOM 1355 C C . VAL A 1 174 ? 5.233 4.648 -7.442 1.00 91.94 174 VAL A C 1
ATOM 1357 O O . VAL A 1 174 ? 6.412 4.465 -7.731 1.00 91.94 174 VAL A O 1
ATOM 1360 N N . VAL A 1 175 ? 4.267 4.378 -8.330 1.00 91.62 175 VAL A N 1
ATOM 1361 C CA . VAL A 1 175 ? 4.567 3.973 -9.720 1.00 91.62 175 VAL A CA 1
ATOM 1362 C C . VAL A 1 175 ? 5.388 5.044 -10.448 1.00 91.62 175 VAL A C 1
ATOM 1364 O O . VAL A 1 175 ? 6.344 4.710 -11.153 1.00 91.62 175 VAL A O 1
ATOM 1367 N N . ARG A 1 176 ? 5.067 6.333 -10.271 1.00 88.12 176 ARG A N 1
ATOM 1368 C CA . ARG A 1 176 ? 5.851 7.437 -10.857 1.00 88.12 176 ARG A CA 1
ATOM 1369 C C . ARG A 1 176 ? 7.281 7.456 -10.320 1.00 88.12 176 ARG A C 1
ATOM 1371 O O . ARG A 1 176 ? 8.212 7.613 -11.108 1.00 88.12 176 ARG A O 1
ATOM 1378 N N . VAL A 1 177 ? 7.464 7.222 -9.019 1.00 86.06 177 VAL A N 1
ATOM 1379 C CA . VAL A 1 177 ? 8.797 7.049 -8.416 1.00 86.06 177 VAL A CA 1
ATOM 1380 C C . VAL A 1 177 ? 9.511 5.835 -9.012 1.00 86.06 177 VAL A C 1
ATOM 1382 O O . VAL A 1 177 ? 10.651 5.953 -9.461 1.00 86.06 177 VAL A O 1
ATOM 1385 N N . LEU A 1 178 ? 8.834 4.684 -9.067 1.00 83.81 178 LEU A N 1
ATOM 1386 C CA . LEU A 1 178 ? 9.372 3.424 -9.574 1.00 83.81 178 LEU A CA 1
ATOM 1387 C C . LEU A 1 178 ? 9.926 3.585 -10.992 1.00 83.81 178 LEU A C 1
ATOM 1389 O O . LEU A 1 178 ? 11.044 3.159 -11.256 1.00 83.81 178 LEU A O 1
ATOM 1393 N N . ARG A 1 179 ? 9.199 4.268 -11.882 1.00 78.81 179 ARG A N 1
ATOM 1394 C CA . ARG A 1 179 ? 9.640 4.535 -13.262 1.00 78.81 179 ARG A CA 1
ATOM 1395 C C . ARG A 1 179 ? 10.948 5.327 -13.350 1.00 78.81 179 ARG A C 1
ATOM 1397 O O . ARG A 1 179 ? 11.685 5.147 -14.312 1.00 78.81 179 ARG A O 1
ATOM 1404 N N . ILE A 1 180 ? 11.252 6.179 -12.368 1.00 74.25 180 ILE A N 1
ATOM 1405 C CA . ILE A 1 180 ? 12.520 6.926 -12.319 1.00 74.25 180 ILE A CA 1
ATOM 1406 C C . ILE A 1 180 ? 13.650 6.048 -11.775 1.00 74.25 180 ILE A C 1
ATOM 1408 O O . ILE A 1 180 ? 14.759 6.064 -12.310 1.00 74.25 180 ILE A O 1
ATOM 1412 N N . VAL A 1 181 ? 13.383 5.297 -10.703 1.00 71.31 181 VAL A N 1
ATOM 1413 C CA . VAL A 1 181 ? 14.427 4.572 -9.957 1.00 71.31 181 VAL A CA 1
ATOM 1414 C C . VAL A 1 181 ? 14.739 3.188 -10.540 1.00 71.31 181 VAL A C 1
ATOM 1416 O O . VAL A 1 181 ? 15.791 2.630 -10.237 1.00 71.31 181 VAL A O 1
ATOM 1419 N N . TRP A 1 182 ? 13.853 2.640 -11.379 1.00 65.31 182 TRP A N 1
ATOM 1420 C CA . TRP A 1 182 ? 13.991 1.326 -12.023 1.00 65.31 182 TRP A CA 1
ATOM 1421 C C . TRP A 1 182 ? 14.641 1.375 -13.419 1.00 65.31 182 TRP A C 1
ATOM 1423 O O . TRP A 1 182 ? 14.910 0.325 -13.997 1.00 65.31 182 TRP A O 1
ATOM 1433 N N . ASP A 1 183 ? 14.927 2.560 -13.972 1.00 51.84 183 ASP A N 1
ATOM 1434 C CA . ASP A 1 183 ? 15.596 2.703 -15.276 1.00 51.84 183 ASP A CA 1
ATOM 1435 C C . ASP A 1 183 ? 16.977 1.995 -15.286 1.00 51.84 183 ASP A C 1
ATOM 1437 O O . ASP A 1 183 ? 17.888 2.426 -14.569 1.00 51.84 183 ASP A O 1
ATOM 1441 N N . PRO A 1 184 ? 17.181 0.949 -16.120 1.00 43.47 184 PRO A N 1
ATOM 1442 C CA . PRO A 1 184 ? 18.444 0.217 -16.262 1.00 43.47 184 PRO A CA 1
ATOM 1443 C C . PRO A 1 184 ? 19.664 1.089 -16.554 1.00 43.47 184 PRO A C 1
ATOM 1445 O O . PRO A 1 184 ? 20.758 0.796 -16.067 1.00 43.47 184 PRO A O 1
ATOM 1448 N N . ALA A 1 185 ? 19.488 2.166 -17.327 1.00 42.59 185 ALA A N 1
ATOM 1449 C CA . ALA A 1 185 ? 20.561 3.098 -17.668 1.00 42.59 185 ALA A CA 1
ATOM 1450 C C . ALA A 1 185 ? 21.029 3.924 -16.455 1.00 42.59 185 ALA A C 1
ATOM 1452 O O . ALA A 1 185 ? 22.058 4.597 -16.516 1.00 42.59 185 ALA A O 1
ATOM 1453 N N . ARG A 1 186 ? 20.275 3.873 -15.349 1.00 41.94 186 ARG A N 1
ATOM 1454 C CA . ARG A 1 186 ? 20.486 4.627 -14.105 1.00 41.94 186 ARG A CA 1
ATOM 1455 C C . ARG A 1 186 ? 20.434 3.731 -12.860 1.00 41.94 186 ARG A C 1
ATOM 1457 O O . ARG A 1 186 ? 20.432 4.236 -11.739 1.00 41.94 186 ARG A O 1
ATOM 1464 N N . ALA A 1 187 ? 20.385 2.412 -13.049 1.00 39.31 187 ALA A N 1
ATOM 1465 C CA . ALA A 1 187 ? 20.248 1.433 -11.982 1.00 39.31 187 ALA A CA 1
ATOM 1466 C C . ALA A 1 187 ? 21.573 1.216 -11.237 1.00 39.31 187 ALA A C 1
ATOM 1468 O O . ALA A 1 187 ? 22.646 1.131 -11.842 1.00 39.31 187 ALA A O 1
ATOM 1469 N N . SER A 1 188 ? 21.482 1.047 -9.914 1.00 42.72 188 SER A N 1
ATOM 1470 C CA . SER A 1 188 ? 22.612 0.645 -9.071 1.00 42.72 188 SER A CA 1
ATOM 1471 C C . SER A 1 188 ? 23.145 -0.741 -9.469 1.00 42.72 188 SER A C 1
ATOM 1473 O O . SER A 1 188 ? 22.463 -1.517 -10.142 1.00 42.72 188 SER A O 1
ATOM 1475 N N . ALA A 1 189 ? 24.349 -1.106 -9.017 1.00 40.41 189 ALA A N 1
ATOM 1476 C CA . ALA A 1 189 ? 24.964 -2.405 -9.325 1.00 40.41 189 ALA A CA 1
ATOM 1477 C C . ALA A 1 189 ? 24.060 -3.614 -8.985 1.00 40.41 189 ALA A C 1
ATOM 1479 O O . ALA A 1 189 ? 24.085 -4.629 -9.686 1.00 40.41 189 ALA A O 1
ATOM 1480 N N . GLN A 1 190 ? 23.221 -3.480 -7.953 1.00 38.94 190 GLN A N 1
ATOM 1481 C CA . GLN A 1 190 ? 22.256 -4.491 -7.521 1.00 38.94 190 GLN A CA 1
ATOM 1482 C C . GLN A 1 190 ? 21.005 -4.516 -8.421 1.00 38.94 190 GLN A C 1
ATOM 1484 O O . GLN A 1 190 ? 20.549 -5.596 -8.791 1.00 38.94 190 GLN A O 1
ATOM 1489 N N . GLY A 1 191 ? 20.528 -3.354 -8.890 1.00 39.12 191 GLY A N 1
ATOM 1490 C CA . GLY A 1 191 ? 19.487 -3.258 -9.925 1.00 39.12 191 GLY A CA 1
ATOM 1491 C C . GLY A 1 191 ? 19.943 -3.826 -11.274 1.00 39.12 191 GLY A C 1
ATOM 1492 O O . GLY A 1 191 ? 19.232 -4.611 -11.896 1.00 39.12 191 GLY A O 1
ATOM 1493 N N . GLN A 1 192 ? 21.190 -3.563 -11.676 1.00 46.72 192 GLN A N 1
ATOM 1494 C CA . GLN A 1 192 ? 21.787 -4.177 -12.867 1.00 46.72 192 GLN A CA 1
ATOM 1495 C C . GLN A 1 192 ? 21.954 -5.701 -12.733 1.00 46.72 192 GLN A C 1
ATOM 1497 O O . GLN A 1 192 ? 21.951 -6.414 -13.734 1.00 46.72 192 GLN A O 1
ATOM 1502 N N . ALA A 1 193 ? 22.130 -6.238 -11.521 1.00 43.06 193 ALA A N 1
ATOM 1503 C CA . ALA A 1 193 ? 22.217 -7.683 -11.292 1.00 43.06 193 ALA A CA 1
ATOM 1504 C C . ALA A 1 193 ? 20.856 -8.386 -11.448 1.00 43.06 193 ALA A C 1
ATOM 1506 O O . ALA A 1 193 ? 20.801 -9.468 -12.030 1.00 43.06 193 ALA A O 1
ATOM 1507 N N . VAL A 1 194 ? 19.766 -7.753 -11.002 1.00 37.97 194 VAL A N 1
ATOM 1508 C CA . VAL A 1 194 ? 18.389 -8.238 -11.204 1.00 37.97 194 VAL A CA 1
ATOM 1509 C C . VAL A 1 194 ? 18.015 -8.198 -12.687 1.00 37.97 194 VAL A C 1
ATOM 1511 O O . VAL A 1 194 ? 17.596 -9.211 -13.241 1.00 37.97 194 VAL A O 1
ATOM 1514 N N . LEU A 1 195 ? 18.286 -7.079 -13.367 1.00 41.59 195 LEU A N 1
ATOM 1515 C CA . LEU A 1 195 ? 18.016 -6.918 -14.801 1.00 41.59 195 LEU A CA 1
ATOM 1516 C C . LEU A 1 195 ? 18.788 -7.932 -15.666 1.00 41.59 195 LEU A C 1
ATOM 1518 O O . LEU A 1 195 ? 18.232 -8.495 -16.608 1.00 41.59 195 LEU A O 1
ATOM 1522 N N . ARG A 1 196 ? 20.043 -8.242 -15.307 1.00 46.75 196 ARG A N 1
ATOM 1523 C CA . ARG A 1 196 ? 20.838 -9.307 -15.950 1.00 46.75 196 ARG A CA 1
ATOM 1524 C C . ARG A 1 196 ? 20.250 -10.706 -15.747 1.00 46.75 196 ARG A C 1
ATOM 1526 O O . ARG A 1 196 ? 20.392 -11.547 -16.627 1.00 46.75 196 ARG A O 1
ATOM 1533 N N . ARG A 1 197 ? 19.592 -10.961 -14.613 1.00 39.22 197 ARG A N 1
ATOM 1534 C CA . ARG A 1 197 ? 18.964 -12.253 -14.298 1.00 39.22 197 ARG A CA 1
ATOM 1535 C C . ARG A 1 197 ? 17.661 -12.447 -15.074 1.00 39.22 197 ARG A C 1
ATOM 1537 O O . ARG A 1 197 ? 17.446 -13.532 -15.595 1.00 39.22 197 ARG A O 1
ATOM 1544 N N . CYS A 1 198 ? 16.866 -11.389 -15.239 1.00 33.78 198 CYS A N 1
ATOM 1545 C CA . CYS A 1 198 ? 15.659 -11.397 -16.073 1.00 33.78 198 CYS A CA 1
ATOM 1546 C C . CYS A 1 198 ? 15.980 -11.545 -17.570 1.00 33.78 198 CYS A C 1
ATOM 1548 O O . CYS A 1 198 ? 15.291 -12.270 -18.278 1.00 33.78 198 CYS A O 1
ATOM 1550 N N . ALA A 1 199 ? 17.064 -10.924 -18.049 1.00 38.66 199 ALA A N 1
ATOM 1551 C CA . ALA A 1 199 ? 17.528 -11.076 -19.432 1.00 38.66 199 ALA A CA 1
ATOM 1552 C C . ALA A 1 199 ? 18.064 -12.489 -19.755 1.00 38.66 199 ALA A C 1
ATOM 1554 O O . ALA A 1 199 ? 18.082 -12.889 -20.915 1.00 38.66 199 ALA A O 1
ATOM 1555 N N . ALA A 1 200 ? 18.495 -13.249 -18.742 1.00 37.50 200 ALA A N 1
ATOM 1556 C CA . ALA A 1 200 ? 19.018 -14.609 -18.887 1.00 37.50 200 ALA A CA 1
ATOM 1557 C C . ALA A 1 200 ? 17.930 -15.704 -18.915 1.00 37.50 200 ALA A C 1
ATOM 1559 O O . ALA A 1 200 ? 18.265 -16.875 -19.071 1.00 37.50 200 ALA A O 1
ATOM 1560 N N . LEU A 1 201 ? 16.650 -15.339 -18.764 1.00 33.78 201 LEU A N 1
ATOM 1561 C CA . LEU A 1 201 ? 15.506 -16.264 -18.711 1.00 33.78 201 LEU A CA 1
ATOM 1562 C C . LEU A 1 201 ? 14.765 -16.427 -20.063 1.00 33.78 201 LEU A C 1
ATOM 1564 O O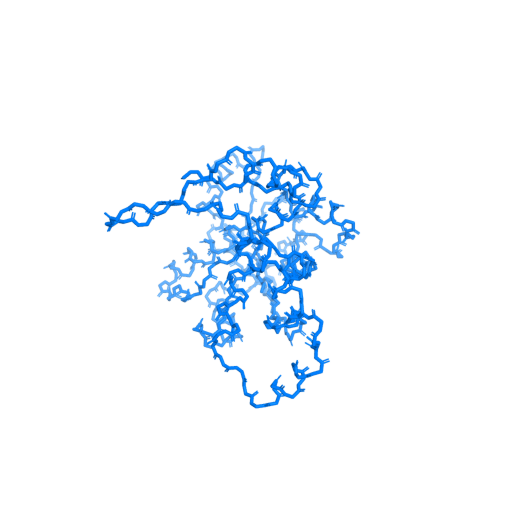 . LEU A 1 201 ? 13.668 -16.965 -20.083 1.00 33.78 201 LEU A O 1
ATOM 1568 N N . ASP A 1 202 ? 15.404 -16.021 -21.169 1.00 33.12 202 ASP A N 1
ATOM 1569 C CA . ASP A 1 202 ? 15.017 -16.213 -22.587 1.00 33.12 202 ASP A CA 1
ATOM 1570 C C . ASP A 1 202 ? 13.641 -15.649 -23.019 1.00 33.12 202 ASP A C 1
ATOM 1572 O O . ASP A 1 202 ? 12.609 -16.302 -22.868 1.00 33.12 202 ASP A O 1
ATOM 1576 N N . PRO A 1 203 ? 13.592 -14.449 -23.629 1.00 38.09 203 PRO A N 1
ATOM 1577 C CA . PRO A 1 203 ? 12.393 -13.954 -24.283 1.00 38.09 203 PRO A CA 1
ATOM 1578 C C . PRO A 1 203 ? 12.382 -14.293 -25.789 1.00 38.09 203 PRO A C 1
ATOM 1580 O O . PRO A 1 203 ? 13.362 -14.092 -26.506 1.00 38.09 203 PRO A O 1
ATOM 1583 N N . GLU A 1 204 ? 11.224 -14.778 -26.245 1.00 38.56 204 GLU A N 1
ATOM 1584 C CA . GLU A 1 204 ? 10.834 -15.225 -27.595 1.00 38.56 204 GLU A CA 1
ATOM 1585 C C . GLU A 1 204 ? 11.501 -14.522 -28.812 1.00 38.56 204 GLU A C 1
ATOM 1587 O O . GLU A 1 204 ? 11.862 -13.341 -28.752 1.00 38.56 204 GLU A O 1
ATOM 1592 N N . PRO A 1 205 ? 11.589 -15.208 -29.978 1.00 38.09 205 PRO A N 1
ATOM 1593 C CA . PRO A 1 205 ? 12.327 -14.790 -31.180 1.00 38.09 205 PRO A CA 1
ATOM 1594 C C . PRO A 1 205 ? 12.078 -13.356 -31.672 1.00 38.09 205 PRO A C 1
ATOM 1596 O O . PRO A 1 205 ? 12.969 -12.760 -32.280 1.00 38.09 205 PRO A O 1
ATOM 1599 N N . VAL A 1 206 ? 10.909 -12.781 -31.385 1.00 38.38 206 VAL A N 1
ATOM 1600 C CA . VAL A 1 206 ? 10.540 -11.400 -31.735 1.00 38.38 206 VAL A CA 1
ATOM 1601 C C . VAL A 1 206 ? 11.458 -10.364 -31.062 1.00 38.38 206 VAL A C 1
ATOM 1603 O O . VAL A 1 206 ? 11.775 -9.336 -31.662 1.00 38.38 206 VAL A O 1
ATOM 1606 N N . ASN A 1 207 ? 11.973 -10.652 -29.862 1.00 38.94 207 ASN A N 1
ATOM 1607 C CA . ASN A 1 207 ? 12.845 -9.741 -29.113 1.00 38.94 207 ASN A CA 1
ATOM 1608 C C . ASN A 1 207 ? 14.306 -9.749 -29.595 1.00 38.94 207 ASN A C 1
ATOM 1610 O O . ASN A 1 207 ? 15.005 -8.743 -29.457 1.00 38.94 207 ASN A O 1
ATOM 1614 N N . ARG A 1 208 ? 14.752 -10.825 -30.262 1.00 42.81 208 ARG A N 1
ATOM 1615 C CA . ARG A 1 208 ? 16.090 -10.894 -30.880 1.00 42.81 208 ARG A CA 1
ATOM 1616 C C . ARG A 1 208 ? 16.251 -9.918 -32.048 1.00 42.81 208 ARG A C 1
ATOM 1618 O O . ARG A 1 208 ? 17.323 -9.342 -32.206 1.00 42.81 208 ARG A O 1
ATOM 1625 N N . ALA A 1 209 ? 15.193 -9.695 -32.830 1.00 38.53 209 ALA A N 1
ATOM 1626 C CA . ALA A 1 209 ? 15.232 -8.797 -33.985 1.00 38.53 209 ALA A CA 1
ATOM 1627 C C . ALA A 1 209 ? 15.393 -7.318 -33.581 1.00 38.53 209 ALA A C 1
ATOM 1629 O O . ALA A 1 209 ? 16.118 -6.583 -34.241 1.00 38.53 209 ALA A O 1
ATOM 1630 N N . ARG A 1 210 ? 14.792 -6.902 -32.456 1.00 38.00 210 ARG A N 1
ATOM 1631 C CA . ARG A 1 210 ? 14.909 -5.531 -31.921 1.00 38.00 210 ARG A CA 1
ATOM 1632 C C . ARG A 1 210 ? 16.250 -5.249 -31.236 1.00 38.00 210 ARG A C 1
ATOM 1634 O O . ARG A 1 210 ? 16.731 -4.125 -31.287 1.00 38.00 210 ARG A O 1
ATOM 1641 N N . MET A 1 211 ? 16.875 -6.256 -30.620 1.00 34.81 211 MET A N 1
ATOM 1642 C CA . MET A 1 211 ? 18.215 -6.120 -30.026 1.00 34.81 211 MET A CA 1
ATOM 1643 C C . MET A 1 211 ? 19.333 -6.034 -31.074 1.00 34.81 211 MET A C 1
ATOM 1645 O O . MET A 1 211 ? 20.360 -5.417 -30.809 1.00 34.81 211 MET A O 1
ATOM 1649 N N . ALA A 1 212 ? 19.140 -6.619 -32.260 1.00 38.28 212 ALA A N 1
ATOM 1650 C CA . ALA A 1 212 ? 20.130 -6.592 -33.337 1.00 38.28 212 ALA A CA 1
ATOM 1651 C C . ALA A 1 212 ? 20.366 -5.186 -33.932 1.00 38.28 212 ALA A C 1
ATOM 1653 O O . ALA A 1 212 ? 21.406 -4.961 -34.544 1.00 38.28 212 ALA A O 1
ATOM 1654 N N . GLU A 1 213 ? 19.455 -4.230 -33.721 1.00 39.88 213 GLU A N 1
ATOM 1655 C CA . GLU A 1 213 ? 19.626 -2.832 -34.150 1.00 39.88 213 GLU A CA 1
ATOM 1656 C C . GLU A 1 213 ? 20.486 -1.993 -33.182 1.00 39.88 213 GLU A C 1
ATOM 1658 O O . GLU A 1 213 ? 20.929 -0.903 -33.545 1.00 39.88 213 GLU A O 1
ATOM 1663 N N . VAL A 1 214 ? 20.792 -2.492 -31.975 1.00 39.94 214 VAL A N 1
ATOM 1664 C CA . VAL A 1 214 ? 21.545 -1.751 -30.945 1.00 39.94 214 VAL A CA 1
ATOM 1665 C C . VAL A 1 214 ? 22.978 -2.291 -30.794 1.00 39.94 214 VAL A C 1
ATOM 1667 O O . VAL A 1 214 ? 23.348 -2.941 -29.822 1.00 39.94 214 VAL A O 1
ATOM 1670 N N . ASP A 1 215 ? 23.781 -1.912 -31.790 1.00 41.06 215 ASP A N 1
ATOM 1671 C CA . ASP A 1 215 ? 25.095 -1.258 -31.648 1.00 41.06 215 ASP A CA 1
ATOM 1672 C C . ASP A 1 215 ? 26.409 -2.086 -31.587 1.00 41.06 215 ASP A C 1
ATOM 1674 O O . ASP A 1 215 ? 26.874 -2.559 -30.545 1.00 41.06 215 ASP A O 1
ATOM 1678 N N . ASP A 1 216 ? 27.125 -2.074 -32.722 1.00 35.62 216 ASP A N 1
ATOM 1679 C CA . ASP A 1 216 ? 28.536 -2.456 -32.910 1.00 35.62 216 ASP A CA 1
ATOM 1680 C C . ASP A 1 216 ? 29.539 -1.604 -32.092 1.00 35.62 216 ASP A C 1
ATOM 1682 O O . ASP A 1 216 ? 30.699 -1.995 -31.906 1.00 35.62 216 ASP A O 1
ATOM 1686 N N . LYS A 1 217 ? 29.138 -0.452 -31.537 1.00 40.44 217 LYS A N 1
ATOM 1687 C CA . LYS A 1 217 ? 30.037 0.394 -30.727 1.00 40.44 217 LYS A CA 1
ATOM 1688 C C . LYS A 1 217 ? 30.312 -0.169 -29.330 1.00 40.44 217 LYS A C 1
ATOM 1690 O O . LYS A 1 217 ? 31.387 0.103 -28.781 1.00 40.44 217 LYS A O 1
ATOM 1695 N N . ALA A 1 218 ? 29.415 -0.992 -28.776 1.00 38.00 218 ALA A N 1
ATOM 1696 C CA . ALA A 1 218 ? 29.587 -1.602 -27.453 1.00 38.00 218 ALA A CA 1
ATOM 1697 C C . ALA A 1 218 ? 30.718 -2.650 -27.435 1.00 38.00 218 ALA A C 1
ATOM 1699 O O . ALA A 1 218 ? 31.514 -2.708 -26.493 1.00 38.00 218 ALA A O 1
ATOM 1700 N N . ARG A 1 219 ? 30.861 -3.422 -28.523 1.00 39.12 219 ARG A N 1
ATOM 1701 C CA . ARG A 1 219 ? 31.921 -4.433 -28.683 1.00 39.12 219 ARG A CA 1
ATOM 1702 C C . ARG A 1 219 ? 33.312 -3.793 -28.761 1.00 39.12 219 ARG A C 1
ATOM 1704 O O . ARG A 1 219 ? 34.237 -4.230 -28.078 1.00 39.12 219 ARG A O 1
ATOM 1711 N N . GLY A 1 220 ? 33.441 -2.691 -29.502 1.00 40.81 220 GLY A N 1
ATOM 1712 C CA . GLY A 1 220 ? 34.716 -1.987 -29.659 1.00 40.81 220 GLY A CA 1
ATOM 1713 C C . GLY A 1 220 ? 35.249 -1.354 -28.367 1.00 40.81 220 GLY A C 1
ATOM 1714 O O . GLY A 1 220 ? 36.462 -1.234 -28.195 1.00 40.81 220 GLY A O 1
ATOM 1715 N N . TRP A 1 221 ? 34.375 -0.946 -27.443 1.00 41.34 221 TRP A N 1
ATOM 1716 C CA . TRP A 1 221 ? 34.791 -0.382 -26.155 1.00 41.34 221 TRP A CA 1
ATOM 1717 C C . TRP A 1 221 ? 35.360 -1.451 -25.207 1.00 41.34 221 TRP A C 1
ATOM 1719 O O . TRP A 1 221 ? 36.441 -1.256 -24.645 1.00 41.34 221 TRP A O 1
ATOM 1729 N N . PHE A 1 222 ? 34.697 -2.607 -25.102 1.00 36.34 222 PHE A N 1
ATOM 1730 C CA . PHE A 1 222 ? 35.111 -3.709 -24.226 1.00 36.34 222 PHE A CA 1
ATOM 1731 C C . PHE A 1 222 ? 36.481 -4.293 -24.620 1.00 36.34 222 PHE A C 1
ATOM 1733 O O . PHE A 1 222 ? 37.342 -4.527 -23.770 1.00 36.34 222 PHE A O 1
ATOM 1740 N N . GLU A 1 223 ? 36.740 -4.444 -25.921 1.00 42.59 223 GLU A N 1
ATOM 1741 C CA . GLU A 1 223 ? 38.015 -4.968 -26.427 1.00 42.59 223 GLU A CA 1
ATOM 1742 C C . GLU A 1 223 ? 39.204 -4.030 -26.151 1.00 42.59 223 GLU A C 1
ATOM 1744 O O . GLU A 1 223 ? 40.320 -4.494 -25.895 1.00 42.59 223 GLU A O 1
ATOM 1749 N N . ARG A 1 224 ? 38.978 -2.707 -26.129 1.00 43.81 224 ARG A N 1
ATOM 1750 C CA . ARG A 1 224 ? 40.011 -1.712 -25.785 1.00 43.81 224 ARG A CA 1
ATOM 1751 C C . ARG A 1 224 ? 40.365 -1.740 -24.297 1.00 43.81 224 ARG A C 1
ATOM 1753 O O . ARG A 1 224 ? 41.550 -1.706 -23.965 1.00 43.81 224 ARG A O 1
ATOM 1760 N N . ALA A 1 225 ? 39.370 -1.883 -23.421 1.00 39.47 225 ALA A N 1
ATOM 1761 C CA . ALA A 1 225 ? 39.575 -1.966 -21.973 1.00 39.47 225 ALA A CA 1
ATOM 1762 C C . ALA A 1 225 ? 40.374 -3.222 -21.571 1.00 39.47 225 ALA A C 1
ATOM 1764 O O . ALA A 1 225 ? 41.329 -3.145 -20.797 1.00 39.47 225 ALA A O 1
ATOM 1765 N N . VAL A 1 226 ? 40.063 -4.377 -22.170 1.00 41.84 226 VAL A N 1
ATOM 1766 C CA . VAL A 1 226 ? 40.790 -5.636 -21.921 1.00 41.84 226 VAL A CA 1
ATOM 1767 C C . VAL A 1 226 ? 42.239 -5.574 -22.430 1.00 41.84 226 VAL A C 1
ATOM 1769 O O . VAL A 1 226 ? 43.144 -6.144 -21.813 1.00 41.84 226 VAL A O 1
ATOM 1772 N N . LYS A 1 227 ? 42.491 -4.872 -23.542 1.00 44.25 227 LYS A N 1
ATOM 1773 C CA . LYS A 1 227 ? 43.831 -4.740 -24.136 1.00 44.25 227 LYS A CA 1
ATOM 1774 C C . LYS A 1 227 ? 44.768 -3.870 -23.292 1.00 44.25 227 LYS A C 1
ATOM 1776 O O . LYS A 1 227 ? 45.945 -4.212 -23.172 1.00 44.25 227 LYS A O 1
ATOM 1781 N N . GLU A 1 228 ? 44.257 -2.810 -22.668 1.00 40.72 228 GLU A N 1
ATOM 1782 C CA . GLU A 1 228 ? 45.052 -1.954 -21.777 1.00 40.72 228 GLU A CA 1
ATOM 1783 C C . GLU A 1 228 ? 45.347 -2.612 -20.423 1.00 40.72 228 GLU A C 1
ATOM 1785 O O . GLU A 1 228 ? 46.494 -2.614 -19.973 1.00 40.72 228 GLU A O 1
ATOM 1790 N N . LEU A 1 229 ? 44.384 -3.331 -19.837 1.00 40.31 229 LEU A N 1
ATOM 1791 C CA . LEU A 1 229 ? 44.615 -4.088 -18.598 1.00 40.31 229 LEU A CA 1
ATOM 1792 C C . 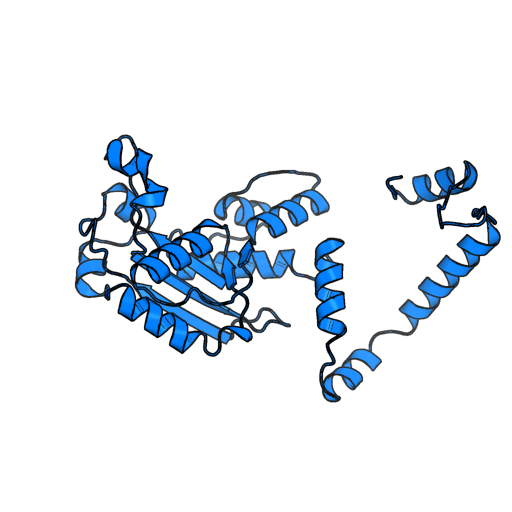LEU A 1 229 ? 45.692 -5.181 -18.754 1.00 40.31 229 LEU A C 1
ATOM 1794 O O . LEU A 1 229 ? 46.457 -5.449 -17.824 1.00 40.31 229 LEU A O 1
ATOM 1798 N N . ARG A 1 230 ? 45.814 -5.781 -19.948 1.00 42.53 230 ARG A N 1
ATOM 1799 C CA . ARG A 1 230 ? 46.868 -6.762 -20.275 1.00 42.53 230 ARG A CA 1
ATOM 1800 C C . ARG A 1 230 ? 48.247 -6.124 -20.475 1.00 42.53 230 ARG A C 1
ATOM 1802 O O . ARG A 1 230 ? 49.254 -6.739 -20.122 1.00 42.53 230 ARG A O 1
ATOM 1809 N N . ARG A 1 231 ? 48.317 -4.903 -21.018 1.00 43.50 231 ARG A N 1
ATOM 1810 C CA . ARG A 1 231 ? 49.578 -4.175 -21.262 1.00 43.50 231 ARG A CA 1
ATOM 1811 C C . ARG A 1 231 ? 50.265 -3.731 -19.976 1.00 43.50 231 ARG A C 1
ATOM 1813 O O . ARG A 1 231 ? 51.491 -3.741 -19.913 1.00 43.50 231 ARG A O 1
ATOM 1820 N N . CYS A 1 232 ? 49.499 -3.426 -18.932 1.00 37.84 232 CYS A N 1
ATOM 1821 C CA . CYS A 1 232 ? 50.046 -2.955 -17.661 1.00 37.84 232 CYS A CA 1
ATOM 1822 C C . CYS A 1 232 ? 50.634 -4.059 -16.755 1.00 37.84 232 CYS A C 1
ATOM 1824 O O . CYS A 1 232 ? 51.124 -3.728 -15.677 1.00 37.84 232 CYS A O 1
ATOM 1826 N N . ARG A 1 233 ? 50.598 -5.349 -17.155 1.00 45.34 233 ARG A N 1
ATOM 1827 C CA . ARG A 1 233 ? 51.092 -6.520 -16.379 1.00 45.34 233 ARG A CA 1
ATOM 1828 C C . ARG A 1 233 ? 50.735 -6.476 -14.875 1.00 45.34 233 ARG A C 1
ATOM 1830 O O . ARG A 1 233 ? 51.510 -6.910 -14.028 1.00 45.34 233 ARG A O 1
ATOM 1837 N N . ALA A 1 234 ? 49.561 -5.953 -14.525 1.00 44.09 234 ALA A N 1
ATOM 1838 C CA . ALA A 1 234 ? 49.209 -5.586 -13.149 1.00 44.09 234 ALA A CA 1
ATOM 1839 C C . ALA A 1 234 ? 48.510 -6.707 -12.353 1.00 44.09 234 ALA A C 1
ATOM 1841 O O . ALA A 1 234 ? 47.693 -6.426 -11.479 1.00 44.09 234 ALA A O 1
ATOM 1842 N N . VAL A 1 235 ? 48.817 -7.974 -12.646 1.00 43.91 235 VAL A N 1
ATOM 1843 C CA . VAL A 1 235 ? 48.268 -9.125 -11.916 1.00 43.91 235 VAL A CA 1
ATOM 1844 C C . VAL A 1 235 ? 49.398 -10.103 -11.604 1.00 43.91 235 VAL A C 1
ATOM 1846 O O . VAL A 1 235 ? 49.986 -10.684 -12.514 1.00 43.91 235 VAL A O 1
ATOM 1849 N N . GLN A 1 236 ? 49.690 -10.302 -10.317 1.00 39.75 236 GLN A N 1
ATOM 1850 C CA . GLN A 1 236 ? 50.424 -11.475 -9.839 1.00 39.75 236 GLN A CA 1
ATOM 1851 C C . GLN A 1 236 ? 49.421 -12.455 -9.234 1.00 39.75 236 GLN A C 1
ATOM 1853 O O . GLN A 1 236 ? 48.728 -12.128 -8.274 1.00 39.75 236 GLN A O 1
ATOM 1858 N N . VAL A 1 237 ? 49.354 -13.655 -9.809 1.00 41.09 237 VAL A N 1
ATOM 1859 C CA . VAL A 1 237 ? 48.632 -14.803 -9.253 1.00 41.09 237 VAL A CA 1
ATOM 1860 C C . VAL A 1 237 ? 49.670 -15.696 -8.580 1.00 41.09 237 VAL A C 1
ATOM 1862 O O . VAL A 1 237 ? 50.625 -16.103 -9.239 1.00 41.09 237 VAL A O 1
ATOM 1865 N N . SER A 1 238 ? 49.497 -16.015 -7.295 1.00 36.50 238 SER A N 1
ATOM 1866 C CA . SER A 1 238 ? 50.223 -17.120 -6.661 1.00 36.50 238 SER A CA 1
ATOM 1867 C C . SER A 1 238 ? 49.260 -18.249 -6.298 1.00 36.50 238 SER A C 1
ATOM 1869 O O . SER A 1 238 ? 48.082 -18.053 -6.007 1.00 36.50 238 SER A O 1
ATOM 1871 N N . THR A 1 239 ? 49.757 -19.462 -6.488 1.00 42.34 239 THR A N 1
ATOM 1872 C CA . THR A 1 239 ? 49.004 -20.647 -6.893 1.00 42.34 239 THR A CA 1
ATOM 1873 C C . THR A 1 239 ? 48.281 -21.328 -5.736 1.00 42.34 239 THR A C 1
ATOM 1875 O O . THR A 1 239 ? 48.914 -21.774 -4.783 1.00 42.34 239 THR A O 1
ATOM 1878 N N . GLY A 1 240 ? 46.959 -21.462 -5.864 1.00 45.44 240 GLY A N 1
ATOM 1879 C CA . GLY A 1 240 ? 46.129 -22.335 -5.028 1.00 45.44 240 GLY A CA 1
ATOM 1880 C C . GLY A 1 240 ? 44.707 -21.816 -4.820 1.00 45.44 240 GLY A C 1
ATOM 1881 O O . GLY A 1 240 ? 43.758 -22.586 -4.927 1.00 45.44 240 GLY A O 1
ATOM 1882 N N . LYS A 1 241 ? 44.537 -20.509 -4.588 1.00 38.19 241 LYS A N 1
ATOM 1883 C CA . LYS A 1 241 ? 43.233 -19.829 -4.487 1.00 38.19 241 LYS A CA 1
ATOM 1884 C C . LYS A 1 241 ? 43.387 -18.388 -4.973 1.00 38.19 241 LYS A C 1
ATOM 1886 O O . LYS A 1 241 ? 44.316 -17.695 -4.570 1.00 38.19 241 LYS A O 1
ATOM 1891 N N . ALA A 1 242 ? 42.515 -17.970 -5.887 1.00 37.28 242 ALA A N 1
ATOM 1892 C CA . ALA A 1 242 ? 42.593 -16.689 -6.577 1.00 37.28 242 ALA A CA 1
ATOM 1893 C C . ALA A 1 242 ? 42.374 -15.509 -5.615 1.00 37.28 242 ALA A C 1
ATOM 1895 O O . ALA A 1 242 ? 41.241 -15.153 -5.311 1.00 37.28 242 ALA A O 1
ATOM 1896 N N . HIS A 1 243 ? 43.460 -14.878 -5.176 1.00 37.75 243 HIS A N 1
ATOM 1897 C CA . HIS A 1 243 ? 43.431 -13.523 -4.635 1.00 37.75 243 HIS A CA 1
ATOM 1898 C C . HIS A 1 243 ? 44.199 -12.610 -5.589 1.00 37.75 243 HIS A C 1
ATOM 1900 O O . HIS A 1 243 ? 45.369 -12.851 -5.887 1.00 37.75 243 HIS A O 1
ATOM 1906 N N . VAL A 1 244 ? 43.529 -11.571 -6.085 1.00 44.12 244 VAL A N 1
ATOM 1907 C CA . VAL A 1 244 ? 44.124 -10.557 -6.961 1.00 44.12 244 VAL A CA 1
ATOM 1908 C C . VAL A 1 244 ? 44.641 -9.419 -6.084 1.00 44.12 244 VAL A C 1
ATOM 1910 O O . VAL A 1 244 ? 43.878 -8.830 -5.325 1.00 44.12 244 VAL A O 1
ATOM 1913 N N . ARG A 1 245 ? 45.934 -9.085 -6.178 1.00 45.16 245 ARG A N 1
ATOM 1914 C CA . ARG A 1 245 ? 46.501 -7.874 -5.560 1.00 45.16 245 ARG A CA 1
ATOM 1915 C C . ARG A 1 245 ? 47.061 -6.948 -6.631 1.00 45.16 245 ARG A C 1
ATOM 1917 O O . ARG A 1 245 ? 47.911 -7.346 -7.423 1.00 45.16 245 ARG A O 1
ATOM 1924 N N . LEU A 1 246 ? 46.597 -5.702 -6.616 1.00 48.75 246 LEU A N 1
ATOM 1925 C CA . LEU A 1 246 ? 47.087 -4.630 -7.481 1.00 48.75 246 LEU A CA 1
ATOM 1926 C C . LEU A 1 246 ? 48.406 -4.054 -6.936 1.00 48.75 246 LEU A C 1
ATOM 1928 O O . LEU A 1 246 ? 48.617 -4.027 -5.721 1.00 48.75 246 LEU A O 1
ATOM 1932 N N . ASN A 1 247 ? 49.283 -3.571 -7.819 1.00 48.62 247 ASN A N 1
ATOM 1933 C CA . ASN A 1 247 ? 50.477 -2.796 -7.451 1.00 48.62 247 ASN A CA 1
ATOM 1934 C C . ASN A 1 247 ? 50.179 -1.281 -7.455 1.00 48.62 247 ASN A C 1
ATOM 1936 O O . ASN A 1 247 ? 49.086 -0.862 -7.835 1.00 48.62 247 ASN A O 1
ATOM 1940 N N . ASP A 1 248 ? 51.142 -0.449 -7.049 1.00 48.22 248 ASP A N 1
ATOM 1941 C CA . ASP A 1 248 ? 50.921 0.998 -6.878 1.00 48.22 248 ASP A CA 1
ATOM 1942 C C . ASP A 1 248 ? 50.576 1.736 -8.180 1.00 48.22 248 ASP A C 1
ATOM 1944 O O . ASP A 1 248 ? 49.785 2.675 -8.160 1.00 48.22 248 ASP A O 1
ATOM 1948 N N . ARG A 1 249 ? 51.070 1.269 -9.336 1.00 46.66 249 ARG A N 1
ATOM 1949 C CA . ARG A 1 249 ? 50.679 1.825 -10.645 1.00 46.66 249 ARG A CA 1
ATOM 1950 C C . ARG A 1 249 ? 49.250 1.440 -11.038 1.00 46.66 249 ARG A C 1
ATOM 1952 O O . ARG A 1 249 ? 48.534 2.274 -11.579 1.00 46.66 249 ARG A O 1
ATOM 1959 N N . GLY A 1 250 ? 48.821 0.212 -10.736 1.00 51.09 250 GLY A N 1
ATOM 1960 C CA . GLY A 1 250 ? 47.438 -0.235 -10.936 1.00 51.09 250 GLY A CA 1
ATOM 1961 C C . GLY A 1 250 ? 46.445 0.500 -10.032 1.00 51.09 250 GLY A C 1
ATOM 1962 O O . GLY A 1 250 ? 45.372 0.877 -10.491 1.00 51.09 250 GLY A O 1
ATOM 1963 N N . ARG A 1 251 ? 46.831 0.783 -8.780 1.00 52.38 251 ARG A N 1
ATOM 1964 C CA . ARG A 1 251 ? 46.043 1.623 -7.861 1.00 52.38 251 ARG A CA 1
ATOM 1965 C C . ARG A 1 251 ? 45.932 3.071 -8.345 1.00 52.38 251 ARG A C 1
ATOM 1967 O O . ARG A 1 251 ? 44.841 3.621 -8.320 1.00 52.38 251 ARG A O 1
ATOM 1974 N N . ALA A 1 252 ? 47.022 3.666 -8.834 1.00 47.25 252 ALA A N 1
ATOM 1975 C CA . ALA A 1 252 ? 47.009 5.035 -9.356 1.00 47.25 252 ALA A CA 1
ATOM 1976 C C . ALA A 1 252 ? 46.146 5.188 -10.625 1.00 47.25 252 ALA A C 1
ATOM 1978 O O . ALA A 1 252 ? 45.455 6.191 -10.779 1.00 47.25 252 ALA A O 1
ATOM 1979 N N . ALA A 1 253 ? 46.140 4.183 -11.510 1.00 45.28 253 ALA A N 1
ATOM 1980 C CA . ALA A 1 253 ? 45.267 4.169 -12.685 1.00 45.28 253 ALA A CA 1
ATOM 1981 C C . ALA A 1 253 ? 43.779 4.039 -12.307 1.00 45.28 253 ALA A C 1
ATOM 1983 O O . ALA A 1 253 ? 42.949 4.732 -12.883 1.00 45.28 253 ALA A O 1
ATOM 1984 N N . LEU A 1 254 ? 43.448 3.208 -11.311 1.00 47.03 254 LEU A N 1
ATOM 1985 C CA . LEU A 1 254 ? 42.086 3.090 -10.769 1.00 47.03 254 LEU A CA 1
ATOM 1986 C C . LEU A 1 254 ? 41.622 4.361 -10.044 1.00 47.03 254 LEU A C 1
ATOM 1988 O O . LEU A 1 254 ? 40.472 4.749 -10.205 1.00 47.03 254 LEU A O 1
ATOM 1992 N N . ALA A 1 255 ? 42.512 5.042 -9.319 1.00 44.03 255 ALA A N 1
ATOM 1993 C CA . ALA A 1 255 ? 42.210 6.309 -8.648 1.00 44.03 255 ALA A CA 1
ATOM 1994 C C . ALA A 1 255 ? 41.934 7.460 -9.636 1.00 44.03 255 ALA A C 1
ATOM 1996 O O . ALA A 1 255 ? 41.085 8.300 -9.375 1.00 44.03 255 ALA A O 1
ATOM 1997 N N . LEU A 1 256 ? 42.591 7.482 -10.803 1.00 38.50 256 LEU A N 1
ATOM 1998 C CA . LEU A 1 256 ? 42.260 8.420 -11.891 1.00 38.50 256 LEU A CA 1
ATOM 1999 C C . LEU A 1 256 ? 40.938 8.077 -12.605 1.00 38.50 256 LEU A C 1
ATOM 2001 O O . LEU A 1 256 ? 40.416 8.905 -13.347 1.00 38.50 256 LEU A O 1
ATOM 2005 N N . MET A 1 257 ? 40.415 6.864 -12.397 1.00 39.59 257 MET A N 1
ATOM 2006 C CA . MET A 1 257 ? 39.140 6.368 -12.934 1.00 39.59 257 MET A CA 1
ATOM 2007 C C . MET A 1 257 ? 38.031 6.278 -11.863 1.00 39.59 257 MET A C 1
ATOM 2009 O O . MET A 1 257 ? 36.948 5.787 -12.171 1.00 39.59 257 MET A O 1
ATOM 2013 N N . ASP A 1 258 ? 38.304 6.747 -10.640 1.00 36.50 258 ASP A N 1
ATOM 2014 C CA . ASP A 1 258 ? 37.396 6.865 -9.487 1.00 36.50 258 ASP A CA 1
ATOM 2015 C C . ASP A 1 258 ? 36.610 5.583 -9.121 1.00 36.50 258 ASP A C 1
ATOM 2017 O O . ASP A 1 258 ? 35.394 5.578 -8.931 1.00 36.50 258 ASP A O 1
ATOM 2021 N N . LEU A 1 259 ? 37.320 4.453 -9.036 1.00 39.78 259 LEU A N 1
ATOM 2022 C CA . LEU A 1 259 ? 36.772 3.150 -8.640 1.00 39.78 259 LEU A CA 1
ATOM 2023 C C . LEU A 1 259 ? 37.477 2.611 -7.386 1.00 39.78 259 LEU A C 1
ATOM 2025 O O . LEU A 1 259 ? 38.693 2.406 -7.397 1.00 39.78 259 LEU A O 1
ATOM 2029 N N . GLU A 1 260 ? 36.704 2.285 -6.346 1.00 35.75 260 GLU A N 1
ATOM 2030 C CA . GLU A 1 260 ? 37.160 1.459 -5.221 1.00 35.75 260 GLU A CA 1
ATOM 2031 C C . GLU A 1 260 ? 36.748 -0.006 -5.414 1.00 35.75 260 GLU A C 1
ATOM 2033 O O . GLU A 1 260 ? 35.615 -0.324 -5.776 1.00 35.75 260 GLU A O 1
ATOM 2038 N N . LEU A 1 261 ? 37.688 -0.912 -5.142 1.00 38.06 261 LEU A N 1
ATOM 2039 C CA . LEU A 1 261 ? 37.419 -2.331 -4.935 1.00 38.06 261 LEU A CA 1
ATOM 2040 C C . LEU A 1 261 ? 37.818 -2.653 -3.497 1.00 38.06 261 LEU A C 1
ATOM 2042 O O . LEU A 1 261 ? 38.990 -2.500 -3.141 1.00 38.06 261 LEU A O 1
ATOM 2046 N N . ASP A 1 262 ? 36.854 -3.081 -2.685 1.00 33.94 262 ASP A N 1
ATOM 2047 C CA . ASP A 1 262 ? 37.130 -3.569 -1.334 1.00 33.94 262 ASP A CA 1
ATOM 2048 C C . ASP A 1 262 ? 37.973 -4.857 -1.385 1.00 33.94 262 ASP A C 1
ATOM 2050 O O . ASP A 1 262 ? 37.870 -5.647 -2.329 1.00 33.94 262 ASP A O 1
ATOM 2054 N N . ARG A 1 263 ? 38.853 -5.025 -0.389 1.00 31.27 263 ARG A N 1
ATOM 2055 C CA . ARG A 1 263 ? 39.800 -6.152 -0.275 1.00 31.27 263 ARG A CA 1
ATOM 2056 C C . ARG A 1 263 ? 39.137 -7.524 -0.203 1.00 31.27 263 ARG A C 1
ATOM 2058 O O . ARG A 1 263 ? 38.122 -7.651 0.510 1.00 31.27 263 ARG A O 1
#